Protein AF-A0A2M7Z824-F1 (afdb_monomer_lite)

Organism: NCBI:txid1974616

pLDDT: mean 80.12, std 16.14, range [33.12, 92.75]

Structure (mmCIF, N/CA/C/O backbone):
data_AF-A0A2M7Z824-F1
#
_entry.id   AF-A0A2M7Z824-F1
#
loop_
_atom_site.group_PDB
_atom_site.id
_atom_site.type_symbol
_atom_site.label_atom_id
_atom_site.label_alt_id
_atom_site.label_comp_id
_atom_site.label_asym_id
_atom_site.label_entity_id
_atom_site.label_seq_id
_atom_site.pdbx_PDB_ins_code
_atom_site.Cartn_x
_atom_site.Cartn_y
_atom_site.Cartn_z
_atom_site.occupancy
_atom_site.B_iso_or_equiv
_atom_site.auth_seq_id
_atom_site.auth_comp_id
_atom_site.auth_asym_id
_atom_site.auth_atom_id
_atom_site.pdbx_PDB_model_num
ATOM 1 N N . MET A 1 1 ? -21.376 26.208 26.428 1.00 33.12 1 MET A N 1
ATOM 2 C CA . MET A 1 1 ? -21.887 24.832 26.225 1.00 33.12 1 MET A CA 1
ATOM 3 C C . MET A 1 1 ? -21.675 24.450 24.765 1.00 33.12 1 MET A C 1
ATOM 5 O O . MET A 1 1 ? -22.282 25.065 23.899 1.00 33.12 1 MET A O 1
ATOM 9 N N . ALA A 1 2 ? -20.751 23.533 24.467 1.00 35.81 2 ALA A N 1
ATOM 10 C CA . ALA A 1 2 ? -20.457 23.130 23.089 1.00 35.81 2 ALA A CA 1
ATOM 11 C C . ALA A 1 2 ? -21.534 22.152 22.586 1.00 35.81 2 ALA A C 1
ATOM 13 O O . ALA A 1 2 ? -21.805 21.147 23.241 1.00 35.81 2 ALA A O 1
ATOM 14 N N . ARG A 1 3 ? -22.168 22.468 21.448 1.00 39.59 3 ARG A N 1
ATOM 15 C CA . ARG A 1 3 ? -23.176 21.619 20.786 1.00 39.59 3 ARG A CA 1
ATOM 16 C C . ARG A 1 3 ? -22.620 20.202 20.557 1.00 39.59 3 ARG A C 1
ATOM 18 O O . ARG A 1 3 ? -21.439 20.083 20.219 1.00 39.59 3 ARG A O 1
ATOM 25 N N . PRO A 1 4 ? -23.430 19.133 20.672 1.00 44.41 4 PRO A N 1
ATOM 26 C CA . PRO A 1 4 ? -22.963 17.797 20.337 1.00 44.41 4 PRO A CA 1
ATOM 27 C C . PRO A 1 4 ? -22.645 17.752 18.838 1.00 44.41 4 PRO A C 1
ATOM 29 O O . PRO A 1 4 ? -23.535 17.884 18.000 1.00 44.41 4 PRO A O 1
ATOM 32 N N . ARG A 1 5 ? -21.359 17.593 18.497 1.00 56.12 5 ARG A N 1
ATOM 33 C CA . ARG A 1 5 ? -20.938 17.215 17.143 1.00 56.12 5 ARG A CA 1
ATOM 34 C C . ARG A 1 5 ? -21.618 15.883 16.849 1.00 56.12 5 ARG A C 1
ATOM 36 O O . ARG A 1 5 ? -21.380 14.914 17.569 1.00 56.12 5 ARG A O 1
ATOM 43 N N . ILE A 1 6 ? -22.520 15.857 15.870 1.00 65.44 6 ILE A N 1
ATOM 44 C CA . ILE A 1 6 ? -23.287 14.655 15.536 1.00 65.44 6 ILE A CA 1
ATOM 45 C C . ILE A 1 6 ? -22.328 13.690 14.842 1.00 65.44 6 ILE A C 1
ATOM 47 O O . ILE A 1 6 ? -22.185 13.676 13.625 1.00 65.44 6 ILE A O 1
ATOM 51 N N . LEU A 1 7 ? -21.620 12.913 15.655 1.00 74.38 7 LEU A N 1
ATOM 52 C CA . LEU A 1 7 ? -20.900 11.735 15.212 1.00 74.38 7 LEU A CA 1
ATOM 53 C C . LEU A 1 7 ? -21.909 10.749 14.615 1.00 74.38 7 LEU A C 1
ATOM 55 O O . LEU A 1 7 ? -23.047 10.645 15.084 1.00 74.38 7 LEU A O 1
ATOM 59 N N . ASP A 1 8 ? -21.499 10.020 13.580 1.00 82.50 8 ASP A N 1
ATOM 60 C CA . ASP A 1 8 ? -22.386 9.080 12.900 1.00 82.50 8 ASP A CA 1
ATOM 61 C C . ASP A 1 8 ? -22.845 7.974 13.866 1.00 82.50 8 ASP A C 1
ATOM 63 O O . ASP A 1 8 ? -22.066 7.120 14.309 1.00 82.50 8 ASP A O 1
ATOM 67 N N . GLN A 1 9 ? -24.140 7.985 14.193 1.00 86.25 9 GLN A N 1
ATOM 68 C CA . GLN A 1 9 ? -24.730 7.060 15.159 1.00 86.25 9 GLN A CA 1
ATOM 69 C C . GLN A 1 9 ? -24.624 5.599 14.710 1.00 86.25 9 GLN A C 1
ATOM 71 O O . GLN A 1 9 ? -24.456 4.715 15.551 1.00 86.25 9 GLN A O 1
ATOM 76 N N . LYS A 1 10 ? -24.665 5.319 13.399 1.00 87.88 10 LYS A N 1
ATOM 77 C CA . LYS A 1 10 ? -24.580 3.949 12.875 1.00 87.88 10 LYS A CA 1
ATOM 78 C C . LYS A 1 10 ? -23.185 3.370 13.098 1.00 87.88 10 LYS A C 1
ATOM 80 O O . LYS A 1 10 ? -23.075 2.209 13.498 1.00 87.88 10 LYS A O 1
ATOM 85 N N . ILE A 1 11 ? -22.123 4.151 12.873 1.00 88.88 11 ILE A N 1
ATOM 86 C CA . ILE A 1 11 ? -20.760 3.712 13.212 1.00 88.88 11 ILE A CA 1
ATOM 87 C C . ILE A 1 11 ? -20.610 3.540 14.722 1.00 88.88 11 ILE A C 1
ATOM 89 O O . ILE A 1 11 ? -20.088 2.515 15.163 1.00 88.88 11 ILE A O 1
ATOM 93 N N . MET A 1 12 ? -21.085 4.498 15.520 1.00 88.75 12 MET A N 1
ATOM 94 C CA . MET A 1 12 ? -20.926 4.422 16.972 1.00 88.75 12 MET A CA 1
ATOM 95 C C . MET A 1 12 ? -21.623 3.200 17.572 1.00 88.75 12 MET A C 1
ATOM 97 O O . MET A 1 12 ? -21.052 2.547 18.441 1.00 88.75 12 MET A O 1
ATOM 101 N N . LEU A 1 13 ? -22.803 2.831 17.066 1.00 89.38 13 LEU A N 1
ATOM 102 C CA . LEU A 1 13 ? -23.503 1.603 17.455 1.00 89.38 13 LEU A CA 1
ATOM 103 C C . LEU A 1 13 ? -22.694 0.342 17.120 1.00 89.38 13 LEU A C 1
ATOM 105 O O . LEU A 1 13 ? -22.604 -0.572 17.942 1.00 89.38 13 LEU A O 1
ATOM 109 N N . LYS A 1 14 ? -22.065 0.289 15.938 1.00 89.00 14 LYS A N 1
ATOM 110 C CA . LYS A 1 14 ? -21.199 -0.838 15.546 1.00 89.00 14 LYS A CA 1
ATOM 111 C C . LYS A 1 14 ? -19.976 -0.952 16.457 1.00 89.00 14 LYS A C 1
ATOM 113 O O . LYS A 1 14 ? -19.635 -2.061 16.871 1.00 89.00 14 LYS A O 1
ATOM 118 N N . ILE A 1 15 ? -19.347 0.175 16.800 1.00 88.25 15 ILE A N 1
ATOM 119 C CA . ILE A 1 15 ? -18.218 0.220 17.741 1.00 88.25 15 ILE A CA 1
ATOM 120 C C . ILE A 1 15 ? -18.675 -0.224 19.136 1.00 88.25 15 ILE A C 1
ATOM 122 O O . ILE A 1 15 ? -18.041 -1.089 19.735 1.00 88.25 15 ILE A O 1
ATOM 126 N N . ALA A 1 16 ? -19.797 0.307 19.632 1.00 89.44 16 ALA A N 1
ATOM 127 C CA . ALA A 1 16 ? -20.353 -0.037 20.939 1.00 89.44 16 ALA A CA 1
ATOM 128 C C . ALA A 1 16 ? -20.629 -1.539 21.062 1.00 89.44 16 ALA A C 1
ATOM 130 O O . ALA A 1 16 ? -20.180 -2.165 22.023 1.00 89.44 16 ALA A O 1
ATOM 131 N N . LYS A 1 17 ? -21.260 -2.139 20.043 1.00 89.06 17 LYS A N 1
ATOM 132 C CA . LYS A 1 17 ? -21.494 -3.588 19.973 1.00 89.06 17 LYS A CA 1
ATOM 133 C C . LYS A 1 17 ? -20.186 -4.380 20.023 1.00 89.06 17 LYS A C 1
ATOM 135 O O . LYS A 1 17 ? -20.104 -5.369 20.743 1.00 89.06 17 LYS A O 1
ATOM 140 N N . LYS A 1 18 ? -19.155 -3.941 19.294 1.00 86.44 18 LYS A N 1
ATOM 141 C CA . LYS A 1 18 ? -17.856 -4.630 19.234 1.00 86.44 18 LYS A CA 1
ATOM 142 C C . LYS A 1 18 ? -17.031 -4.493 20.519 1.00 86.44 18 LYS A C 1
ATOM 144 O O . LYS A 1 18 ? -16.272 -5.396 20.846 1.00 86.44 18 LYS A O 1
ATOM 149 N N . LEU A 1 19 ? -17.209 -3.396 21.253 1.00 84.19 19 LEU A N 1
ATOM 150 C CA . LEU A 1 19 ? -16.580 -3.136 22.553 1.00 84.19 19 LEU A CA 1
ATOM 151 C C . LEU A 1 19 ? -17.400 -3.642 23.754 1.00 84.19 19 LEU A C 1
ATOM 153 O O . LEU A 1 19 ? -16.998 -3.423 24.897 1.00 84.19 19 LEU A O 1
ATOM 157 N N . GLY A 1 20 ? -18.566 -4.258 23.528 1.00 83.38 20 GLY A N 1
ATOM 158 C CA . GLY A 1 20 ? -19.461 -4.705 24.601 1.00 83.38 20 GLY A CA 1
ATOM 159 C C . GLY A 1 20 ? -20.046 -3.562 25.442 1.00 83.38 20 GLY A C 1
ATOM 160 O O . GLY A 1 20 ? -20.394 -3.757 26.606 1.00 83.38 20 GLY A O 1
ATOM 161 N N . LYS A 1 21 ? -20.135 -2.344 24.893 1.00 83.88 21 LYS A N 1
ATOM 162 C CA . LYS A 1 21 ? -20.690 -1.170 25.582 1.00 83.88 21 LYS A CA 1
ATOM 163 C C . LYS A 1 21 ? -22.176 -1.026 25.251 1.00 83.88 21 LYS A C 1
ATOM 165 O O . LYS A 1 21 ? -22.557 -1.020 24.086 1.00 83.88 21 LYS A O 1
ATOM 170 N N . LYS A 1 22 ? -23.013 -0.858 26.282 1.00 75.94 22 LYS A N 1
ATOM 171 C CA . LYS A 1 22 ? -24.473 -0.690 26.134 1.00 75.94 22 LYS A CA 1
ATOM 172 C C . LYS A 1 22 ? -24.889 0.707 25.655 1.00 75.94 22 LYS A C 1
ATOM 174 O O . LYS A 1 22 ? -26.004 0.867 25.179 1.00 75.94 22 LYS A O 1
ATOM 179 N N . ASN A 1 23 ? -24.020 1.713 25.793 1.00 80.19 23 ASN A N 1
ATOM 180 C CA . ASN A 1 23 ? -24.366 3.110 25.535 1.00 80.19 23 ASN A CA 1
ATOM 181 C C . ASN A 1 23 ? -23.379 3.785 24.564 1.00 80.19 23 ASN A C 1
ATOM 183 O O . ASN A 1 23 ? -22.162 3.699 24.741 1.00 80.19 23 ASN A O 1
ATOM 187 N N . ILE A 1 24 ? -23.924 4.505 23.580 1.00 83.94 24 ILE A N 1
ATOM 188 C CA . ILE A 1 24 ? -23.210 5.339 22.601 1.00 83.94 24 ILE A CA 1
ATOM 189 C C . ILE A 1 24 ? -22.427 6.466 23.289 1.00 83.94 24 ILE A C 1
ATOM 191 O O . ILE A 1 24 ? -21.343 6.828 22.840 1.00 83.94 24 ILE A O 1
ATOM 195 N N . VAL A 1 25 ? -22.918 6.983 24.420 1.00 84.56 25 VAL A N 1
ATOM 196 C CA . VAL A 1 25 ? -22.254 8.057 25.181 1.00 84.56 25 VAL A CA 1
ATOM 197 C C . VAL A 1 25 ? -20.842 7.652 25.618 1.00 84.56 25 VAL A C 1
ATOM 199 O O . VAL A 1 25 ? -19.925 8.472 25.595 1.00 84.56 25 VAL A O 1
ATOM 202 N N . ALA A 1 26 ? -20.628 6.371 25.937 1.00 83.81 26 ALA A N 1
ATOM 203 C CA . ALA A 1 26 ? -19.297 5.862 26.258 1.00 83.81 26 ALA A CA 1
ATOM 204 C C . ALA A 1 26 ? -18.342 5.945 25.054 1.00 83.81 26 ALA A C 1
ATOM 206 O O . ALA A 1 26 ? -17.151 6.193 25.228 1.00 83.81 26 ALA A O 1
ATOM 207 N N . ILE A 1 27 ? -18.862 5.777 23.833 1.00 87.88 27 ILE A N 1
ATOM 208 C CA . ILE A 1 27 ? -18.080 5.893 22.599 1.00 87.88 27 ILE A CA 1
ATOM 209 C C . ILE A 1 27 ? -17.688 7.347 22.341 1.00 87.88 27 ILE A C 1
ATOM 211 O O . ILE A 1 27 ? -16.535 7.584 21.998 1.00 87.88 27 ILE A O 1
ATOM 215 N N . ASN A 1 28 ? -18.569 8.319 22.605 1.00 87.00 28 ASN A N 1
ATOM 216 C CA . ASN A 1 28 ? -18.229 9.745 22.491 1.00 87.00 28 ASN A CA 1
ATOM 217 C C . ASN A 1 28 ? -17.001 10.106 23.333 1.00 87.00 28 ASN A C 1
ATOM 219 O O . ASN A 1 28 ? -16.075 10.725 22.823 1.00 87.00 28 ASN A O 1
ATOM 223 N N . GLY A 1 29 ? -16.956 9.666 24.595 1.00 86.81 29 GLY A N 1
ATOM 224 C CA . GLY A 1 29 ? -15.806 9.919 25.467 1.00 86.81 29 GLY A CA 1
ATOM 225 C C . GLY A 1 29 ? -14.506 9.306 24.934 1.00 86.81 29 GLY A C 1
ATOM 226 O O . GLY A 1 29 ? -13.458 9.949 24.966 1.00 86.81 29 GLY A O 1
ATOM 227 N N . ILE A 1 30 ? -14.568 8.086 24.386 1.00 88.56 30 ILE A N 1
ATOM 228 C CA . ILE A 1 30 ? -13.403 7.426 23.771 1.00 88.56 30 ILE A CA 1
ATOM 229 C C . ILE A 1 30 ? -12.943 8.199 22.528 1.00 88.56 30 ILE A C 1
ATOM 231 O O . ILE A 1 30 ? -11.749 8.454 22.373 1.00 88.56 30 ILE A O 1
ATOM 235 N N . VAL A 1 31 ? -13.879 8.597 21.665 1.00 90.31 31 VAL A N 1
ATOM 236 C CA . VAL A 1 31 ? -13.600 9.347 20.435 1.00 90.31 31 VAL A CA 1
ATOM 237 C C . VAL A 1 31 ? -13.004 10.714 20.750 1.00 90.31 31 VAL A C 1
ATOM 239 O O . VAL A 1 31 ? -11.987 11.065 20.163 1.00 90.31 31 VAL A O 1
ATOM 242 N N . SER A 1 32 ? -13.571 11.458 21.701 1.00 88.94 32 SER A N 1
ATOM 243 C CA . SER A 1 32 ? -13.043 12.757 22.129 1.00 88.94 32 SER A CA 1
ATOM 244 C C . SER A 1 32 ? -11.626 12.638 22.680 1.00 88.94 32 SER A C 1
ATOM 246 O O . SER A 1 32 ? -10.746 13.374 22.247 1.00 88.94 32 SER A O 1
ATOM 248 N N . ASN A 1 33 ? -11.371 11.667 23.561 1.00 88.62 33 ASN A N 1
ATOM 249 C CA . ASN A 1 33 ? -10.024 11.438 24.087 1.00 88.62 33 ASN A CA 1
ATOM 250 C C . ASN A 1 33 ? -9.032 11.089 22.972 1.00 88.62 33 ASN A C 1
ATOM 252 O O . ASN A 1 33 ? -7.893 11.548 22.990 1.00 88.62 33 ASN A O 1
ATOM 256 N N . LYS A 1 34 ? -9.455 10.281 21.995 1.00 88.19 34 LYS A N 1
ATOM 257 C CA . LYS A 1 34 ? -8.621 9.907 20.852 1.00 88.19 34 LYS A CA 1
ATOM 258 C C . LYS A 1 34 ? -8.338 11.093 19.929 1.00 88.19 34 LYS A C 1
ATOM 260 O O . LYS A 1 34 ? -7.193 11.276 19.531 1.00 88.19 34 LYS A O 1
ATOM 265 N N . ALA A 1 35 ? -9.349 11.910 19.645 1.00 89.50 35 ALA A N 1
ATOM 266 C CA . ALA A 1 35 ? -9.224 13.141 18.874 1.00 89.50 35 ALA A CA 1
ATOM 267 C C . ALA A 1 35 ? -8.208 14.095 19.516 1.00 89.50 35 ALA A C 1
ATOM 269 O O . ALA A 1 35 ? -7.296 14.560 18.841 1.00 89.50 35 ALA A O 1
ATOM 270 N N . SER A 1 36 ? -8.290 14.293 20.837 1.00 88.69 36 SER A N 1
ATOM 271 C CA . SER A 1 36 ? -7.332 15.114 21.584 1.00 88.69 36 SER A CA 1
ATOM 272 C C . SER A 1 36 ? -5.915 14.540 21.576 1.00 88.69 36 SER A C 1
ATOM 274 O O . SER A 1 36 ? -4.968 15.294 21.394 1.00 88.69 36 SER A O 1
ATOM 276 N N . LYS A 1 37 ? -5.753 13.218 21.741 1.00 88.12 37 LYS A N 1
ATOM 277 C CA . LYS A 1 37 ? -4.432 12.561 21.706 1.00 88.12 37 LYS A CA 1
ATOM 278 C C . LYS A 1 37 ? -3.749 12.682 20.339 1.00 88.12 37 LYS A C 1
ATOM 280 O O . LYS A 1 37 ? -2.529 12.757 20.291 1.00 88.12 37 LYS A O 1
ATOM 285 N N . LEU A 1 38 ? -4.524 12.660 19.255 1.00 85.50 38 LEU A N 1
ATOM 286 C CA . LEU A 1 38 ? -4.014 12.699 17.882 1.00 85.50 38 LEU A CA 1
ATOM 287 C C . LEU A 1 38 ? -4.027 14.105 17.262 1.00 85.50 38 LEU A C 1
ATOM 289 O O . LEU A 1 38 ? -3.504 14.274 16.169 1.00 85.50 38 LEU A O 1
ATOM 293 N N . GLY A 1 39 ? -4.615 15.101 17.932 1.00 88.69 39 GLY A N 1
ATOM 294 C CA . GLY A 1 39 ? -4.725 16.464 17.406 1.00 88.69 39 GLY A CA 1
ATOM 295 C C . GLY A 1 39 ? -5.639 16.593 16.181 1.00 88.69 39 GLY A C 1
ATOM 296 O O . GLY A 1 39 ? -5.407 17.461 15.350 1.00 88.69 39 GLY A O 1
ATOM 297 N N . ILE A 1 40 ? -6.662 15.740 16.059 1.00 91.25 40 ILE A N 1
ATOM 298 C CA . ILE A 1 40 ? -7.565 15.665 14.891 1.00 91.25 40 ILE A CA 1
ATOM 299 C C . ILE A 1 40 ? -9.028 15.930 15.273 1.00 91.25 40 ILE A C 1
ATOM 301 O O . ILE A 1 40 ? -9.385 15.994 16.453 1.00 91.25 40 ILE A O 1
ATOM 305 N N . SER A 1 41 ? -9.912 16.033 14.279 1.00 92.50 41 SER A N 1
ATOM 306 C CA . SER A 1 41 ? -11.357 16.121 14.492 1.00 92.50 41 SER A CA 1
ATOM 307 C C . SER A 1 41 ? -11.948 14.854 15.129 1.00 92.50 41 SER A C 1
ATOM 309 O O . SER A 1 41 ? -11.423 13.741 15.028 1.00 92.50 41 SER A O 1
ATOM 311 N N . ALA A 1 42 ? -13.098 15.014 15.791 1.00 90.69 42 ALA A N 1
ATOM 312 C CA . ALA A 1 42 ? -13.794 13.901 16.437 1.00 90.69 42 ALA A CA 1
ATOM 313 C C . ALA A 1 42 ? -14.330 12.898 15.402 1.00 90.69 42 ALA A C 1
ATOM 315 O O . ALA A 1 42 ? -14.345 11.694 15.640 1.00 90.69 42 ALA A O 1
ATOM 316 N N . GLU A 1 43 ? -14.738 13.384 14.234 1.00 90.75 43 GLU A N 1
ATOM 317 C CA . GLU A 1 43 ? -15.205 12.569 13.123 1.00 90.75 43 GLU A CA 1
ATOM 318 C C . GLU A 1 43 ? -14.065 11.738 12.520 1.00 90.75 43 GLU A C 1
ATOM 320 O O . GLU A 1 43 ? -14.243 10.539 12.300 1.00 90.75 43 GLU A O 1
ATOM 325 N N . ALA A 1 44 ? -12.874 12.322 12.334 1.00 90.50 44 ALA A N 1
ATOM 326 C CA . ALA A 1 44 ? -11.693 11.575 11.910 1.00 90.50 44 ALA A CA 1
ATOM 327 C C . ALA A 1 44 ? -11.302 10.514 12.954 1.00 90.50 44 ALA A C 1
ATOM 329 O O . ALA A 1 44 ? -11.126 9.337 12.625 1.00 90.50 44 ALA A O 1
ATOM 330 N N . ALA A 1 45 ? -11.272 10.889 14.237 1.00 91.38 45 ALA A N 1
ATOM 331 C CA . ALA A 1 45 ? -10.990 9.964 15.333 1.00 91.38 45 ALA A CA 1
ATOM 332 C C . ALA A 1 45 ? -11.996 8.803 15.413 1.00 91.38 45 ALA A C 1
ATOM 334 O O . ALA A 1 45 ? -11.607 7.670 15.715 1.00 91.38 45 ALA A O 1
ATOM 335 N N . LEU A 1 46 ? -13.272 9.052 15.100 1.00 92.06 46 LEU A N 1
ATOM 336 C CA . LEU A 1 46 ? -14.308 8.023 15.025 1.00 92.06 46 LEU A CA 1
ATOM 337 C C . LEU A 1 46 ? -14.013 7.001 13.918 1.00 92.06 46 LEU A C 1
ATOM 339 O O . LEU A 1 46 ? -14.128 5.796 14.155 1.00 92.06 46 LEU A O 1
ATOM 343 N N . ILE A 1 47 ? -13.603 7.458 12.730 1.00 91.88 47 ILE A N 1
ATOM 344 C CA . ILE A 1 47 ? -13.215 6.573 11.622 1.00 91.88 47 ILE A CA 1
ATOM 345 C C . ILE A 1 47 ? -12.003 5.722 12.006 1.00 91.88 47 ILE A C 1
ATOM 347 O O . ILE A 1 47 ? -12.012 4.510 11.784 1.00 91.88 47 ILE A O 1
ATOM 351 N N . LEU A 1 48 ? -10.986 6.324 12.623 1.00 89.88 48 LEU A N 1
ATOM 352 C CA . LEU A 1 48 ? -9.797 5.605 13.085 1.00 89.88 48 LEU A CA 1
ATOM 353 C C . LEU A 1 48 ? -10.150 4.548 14.135 1.00 89.88 48 LEU A C 1
ATOM 355 O O . LEU A 1 48 ? -9.676 3.419 14.062 1.00 89.88 48 LEU A O 1
ATOM 359 N N . LEU A 1 49 ? -11.010 4.886 15.099 1.00 89.06 49 LEU A N 1
ATOM 360 C CA . LEU A 1 49 ? -11.497 3.942 16.108 1.00 89.06 49 LEU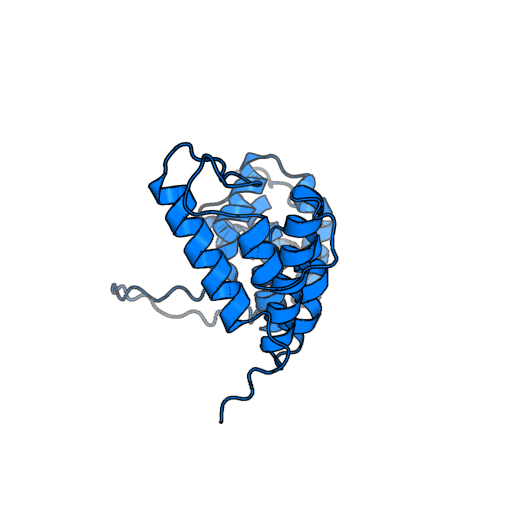 A CA 1
ATOM 361 C C . LEU A 1 49 ? -12.294 2.786 15.479 1.00 89.06 49 LEU A C 1
ATOM 363 O O . LEU A 1 49 ? -12.112 1.628 15.843 1.00 89.06 49 LEU A O 1
ATOM 367 N N . ALA A 1 50 ? -13.150 3.067 14.494 1.00 89.38 50 ALA A N 1
ATOM 368 C CA . ALA A 1 50 ? -13.857 2.022 13.757 1.00 89.38 50 ALA A CA 1
ATOM 369 C C . ALA A 1 50 ? -12.888 1.094 12.997 1.00 89.38 50 ALA A C 1
ATOM 371 O O . ALA A 1 50 ? -13.044 -0.130 13.052 1.00 89.38 50 ALA A O 1
ATOM 372 N N . LYS A 1 51 ? -11.867 1.657 12.33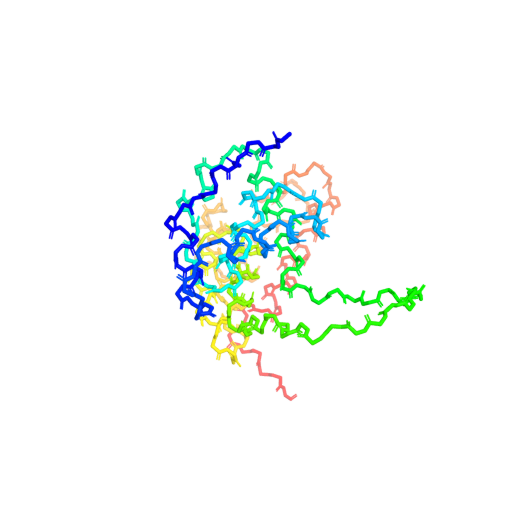7 1.00 88.00 51 LYS A N 1
ATOM 373 C CA . LYS A 1 51 ? -10.830 0.902 11.614 1.00 88.00 51 LYS A CA 1
ATOM 374 C C . LYS A 1 51 ? -10.022 -0.012 12.542 1.00 88.00 51 LYS A C 1
ATOM 376 O O . LYS A 1 51 ? -9.829 -1.176 12.203 1.00 88.00 51 LYS A O 1
ATOM 381 N N . GLU A 1 52 ? -9.637 0.454 13.730 1.00 84.88 52 GLU A N 1
ATOM 382 C CA . GLU A 1 52 ? -8.956 -0.360 14.760 1.00 84.88 52 GLU A CA 1
ATOM 383 C C . GLU A 1 52 ? -9.736 -1.611 15.145 1.00 84.88 52 GLU A C 1
ATOM 385 O O . GLU A 1 52 ? -9.181 -2.694 15.337 1.00 84.88 52 GLU A O 1
ATOM 390 N N . HIS A 1 53 ? -11.054 -1.470 15.212 1.00 84.75 53 HIS A N 1
ATOM 391 C CA . HIS A 1 53 ? -11.950 -2.575 15.479 1.00 84.75 53 HIS A CA 1
ATOM 392 C C . HIS A 1 53 ? -12.375 -3.302 14.200 1.00 84.75 53 HIS A C 1
ATOM 394 O O . HIS A 1 53 ? -13.331 -4.065 14.238 1.00 84.75 53 HIS A O 1
ATOM 400 N N . GLY A 1 54 ? -11.704 -3.121 13.061 1.00 80.50 54 GLY A N 1
ATOM 401 C CA . GLY A 1 54 ? -12.005 -3.822 11.810 1.00 80.50 54 GLY A CA 1
ATOM 402 C C . GLY A 1 54 ? -13.442 -3.616 11.319 1.00 80.50 54 GLY A C 1
ATOM 403 O O . GLY A 1 54 ? -14.038 -4.536 10.761 1.00 80.50 54 GLY A O 1
ATOM 404 N N . ILE A 1 55 ? -14.037 -2.456 11.599 1.00 86.31 55 ILE A N 1
ATOM 405 C CA . ILE A 1 55 ? -15.346 -2.057 11.080 1.00 86.31 55 ILE A CA 1
ATOM 406 C C . ILE A 1 55 ? -15.115 -1.352 9.741 1.00 86.31 55 ILE A C 1
ATOM 408 O O . ILE A 1 55 ? -14.252 -0.484 9.633 1.00 86.31 55 ILE A O 1
ATOM 412 N N . GLY A 1 56 ? -15.885 -1.719 8.714 1.00 84.25 56 GLY A N 1
ATOM 413 C CA . GLY A 1 56 ? -15.808 -1.075 7.402 1.00 84.25 56 GLY A CA 1
ATOM 414 C C . GLY A 1 56 ? -16.230 0.394 7.470 1.00 84.25 56 GLY A C 1
ATOM 415 O O . GLY A 1 56 ? -17.360 0.696 7.858 1.00 84.25 56 GLY A O 1
ATOM 416 N N . THR A 1 57 ? -15.326 1.294 7.083 1.00 88.50 57 THR A N 1
ATOM 417 C CA . THR A 1 57 ? -15.509 2.753 7.172 1.00 88.50 57 THR A CA 1
ATOM 418 C C . THR A 1 57 ? -15.547 3.464 5.824 1.00 88.50 57 THR A C 1
ATOM 420 O O . THR A 1 57 ? -15.770 4.669 5.800 1.00 88.50 57 THR A O 1
ATOM 423 N N . SER A 1 58 ? -15.388 2.752 4.705 1.00 83.44 58 SER A N 1
ATOM 424 C CA . SER A 1 58 ? -15.195 3.347 3.373 1.00 83.44 58 SER A CA 1
ATOM 425 C C . SER A 1 58 ? -16.285 4.350 2.984 1.00 83.44 58 SER A C 1
ATOM 427 O O . SER A 1 58 ? -15.971 5.450 2.541 1.00 83.44 58 SER A O 1
ATOM 429 N N . THR A 1 59 ? -17.560 4.012 3.198 1.00 84.62 59 THR A N 1
ATOM 430 C CA . THR A 1 59 ? -18.691 4.914 2.910 1.00 84.62 59 THR A CA 1
ATOM 431 C C . THR A 1 59 ? -18.681 6.147 3.810 1.00 84.62 59 THR A C 1
ATOM 433 O O . THR A 1 59 ? -18.911 7.255 3.348 1.00 84.62 59 THR A O 1
ATOM 436 N N . TYR A 1 60 ? -18.375 5.967 5.093 1.00 85.50 60 TYR A N 1
ATOM 437 C CA . TYR A 1 60 ? -18.391 7.049 6.073 1.00 85.50 60 TYR A CA 1
ATOM 438 C C . TYR A 1 60 ? -17.226 8.015 5.872 1.00 85.50 60 TYR A C 1
ATOM 440 O O . TYR A 1 60 ? -17.420 9.220 5.949 1.00 85.50 60 TYR A O 1
ATOM 448 N N . GLN A 1 61 ? -16.038 7.495 5.556 1.00 86.69 61 GLN A N 1
ATOM 449 C CA . GLN A 1 61 ? -14.862 8.305 5.256 1.00 86.69 61 GLN A CA 1
ATOM 450 C C . GLN A 1 61 ? -15.071 9.146 3.989 1.00 86.69 61 GLN A C 1
ATOM 452 O O . GLN A 1 61 ? -14.706 10.313 3.988 1.00 86.69 61 GLN A O 1
ATOM 457 N N . ARG A 1 62 ? -15.709 8.598 2.942 1.00 86.50 62 ARG A N 1
ATOM 458 C CA . ARG A 1 62 ? -16.032 9.344 1.708 1.00 86.50 62 ARG A CA 1
ATOM 459 C C . ARG A 1 62 ? -17.033 10.482 1.924 1.00 86.50 62 ARG A C 1
ATOM 461 O O . ARG A 1 62 ? -17.009 11.444 1.169 1.00 86.50 62 ARG A O 1
ATOM 468 N N . ASN A 1 63 ? -17.889 10.366 2.937 1.00 86.50 63 ASN A N 1
ATOM 469 C CA . ASN A 1 63 ? -18.876 11.389 3.281 1.00 86.50 63 ASN A CA 1
ATOM 470 C C . ASN A 1 63 ? -18.302 12.506 4.173 1.00 86.50 63 ASN A C 1
ATOM 472 O O . ASN A 1 63 ? -19.009 13.473 4.451 1.00 86.50 63 ASN A O 1
ATOM 476 N N . LEU A 1 64 ? -17.058 12.377 4.655 1.00 87.25 64 LEU A N 1
ATOM 477 C CA . LEU A 1 64 ? -16.369 13.452 5.370 1.00 87.25 64 LEU A CA 1
ATOM 478 C C . LEU A 1 64 ? -15.871 14.520 4.394 1.00 87.25 64 LEU A C 1
ATOM 480 O O . LEU A 1 64 ? -15.603 14.225 3.231 1.00 87.25 64 LEU A O 1
ATOM 484 N N . ASP A 1 65 ? -15.692 15.744 4.885 1.00 89.56 65 ASP A N 1
ATOM 485 C CA . ASP A 1 65 ? -14.999 16.785 4.131 1.00 89.56 65 ASP A CA 1
ATOM 486 C C . ASP A 1 65 ? -13.523 16.426 3.889 1.00 89.56 65 ASP A C 1
ATOM 488 O O . ASP A 1 65 ? -12.933 15.602 4.593 1.00 89.56 65 ASP A O 1
ATOM 492 N N . VAL A 1 66 ? -12.929 17.057 2.875 1.00 89.19 66 VAL A N 1
ATOM 493 C CA . VAL A 1 66 ? -11.566 16.762 2.406 1.00 89.19 66 VAL A CA 1
ATOM 494 C C . VAL A 1 66 ? -10.529 16.932 3.522 1.00 89.19 66 VAL A C 1
ATOM 496 O O . VAL A 1 66 ? -9.618 16.112 3.633 1.00 89.19 66 VAL A O 1
ATOM 499 N N . THR A 1 67 ? -10.695 17.928 4.396 1.00 90.88 67 THR A N 1
ATOM 500 C CA . THR A 1 67 ? -9.789 18.170 5.527 1.00 90.88 67 THR A CA 1
ATOM 501 C C . THR A 1 67 ? -9.831 17.012 6.518 1.00 90.88 67 THR A C 1
ATOM 503 O O . THR A 1 67 ? -8.793 16.462 6.876 1.00 90.88 67 THR A O 1
ATOM 506 N N . LYS A 1 68 ? -11.025 16.552 6.903 1.00 90.12 68 LYS A N 1
ATOM 507 C CA . LYS A 1 68 ? -11.169 15.396 7.803 1.00 90.12 68 LYS A CA 1
ATOM 508 C C . LYS A 1 68 ? -10.730 14.085 7.151 1.00 90.12 68 LYS A C 1
ATOM 510 O O . LYS A 1 68 ? -10.241 13.192 7.841 1.00 90.12 68 LYS A O 1
ATOM 515 N N . GLN A 1 69 ? -10.873 13.943 5.832 1.00 88.25 69 GLN A N 1
ATOM 516 C CA . GLN A 1 69 ? -10.310 12.800 5.106 1.00 88.25 69 GLN A CA 1
ATOM 517 C C . GLN A 1 69 ? -8.777 12.787 5.169 1.00 88.25 69 GLN A C 1
ATOM 519 O O . GLN A 1 69 ? -8.199 11.714 5.367 1.00 88.25 69 GLN A O 1
ATOM 524 N N . ALA A 1 70 ? -8.137 13.954 5.044 1.00 87.44 70 ALA A N 1
ATOM 525 C CA . ALA A 1 70 ? -6.694 14.107 5.202 1.00 87.44 70 ALA A CA 1
ATOM 526 C C . ALA A 1 70 ? -6.251 13.772 6.635 1.00 87.44 70 ALA A C 1
ATOM 528 O O . ALA A 1 70 ? -5.375 12.932 6.808 1.00 87.44 70 ALA A O 1
ATOM 529 N N . GLU A 1 71 ? -6.947 14.278 7.659 1.00 90.19 71 GLU A N 1
ATOM 530 C CA . GLU A 1 71 ? -6.670 13.926 9.062 1.00 90.19 71 GLU A CA 1
ATOM 531 C C . GLU A 1 71 ? -6.704 12.407 9.308 1.00 90.19 71 GLU A C 1
ATOM 533 O O . GLU A 1 71 ? -5.846 11.862 10.002 1.00 90.19 71 GLU A O 1
ATOM 538 N N . VAL A 1 72 ? -7.682 11.693 8.728 1.00 88.88 72 VAL A N 1
ATOM 539 C CA . VAL A 1 72 ? -7.748 10.224 8.816 1.00 88.88 72 VAL A CA 1
ATOM 540 C C . VAL A 1 72 ? -6.538 9.577 8.145 1.00 88.88 72 VAL A C 1
ATOM 542 O O . VAL A 1 72 ? -6.020 8.597 8.676 1.00 88.88 72 VAL A O 1
ATOM 545 N N . ARG A 1 73 ? -6.106 10.079 6.983 1.00 86.62 73 ARG A N 1
ATOM 546 C CA . ARG A 1 73 ? -4.948 9.550 6.247 1.00 86.62 73 ARG A CA 1
ATOM 547 C C . ARG A 1 73 ? -3.656 9.757 7.035 1.00 86.62 73 ARG A C 1
ATOM 549 O O . ARG A 1 73 ? -2.918 8.793 7.215 1.00 86.62 73 ARG A O 1
ATOM 556 N N . ASP A 1 74 ? -3.433 10.962 7.544 1.00 87.44 74 ASP A N 1
ATOM 557 C CA . ASP A 1 74 ? -2.187 11.357 8.206 1.00 87.44 74 ASP A CA 1
ATOM 558 C C . ASP A 1 74 ? -2.031 10.701 9.581 1.00 87.44 74 ASP A C 1
ATOM 560 O O . ASP A 1 74 ? -0.928 10.347 9.995 1.00 87.44 74 ASP A O 1
ATOM 564 N N . ALA A 1 75 ? -3.144 10.466 10.281 1.00 86.56 75 ALA A N 1
ATOM 565 C CA . ALA A 1 75 ? -3.141 9.788 11.572 1.00 86.56 75 ALA A CA 1
ATOM 566 C C . ALA A 1 75 ? -3.172 8.252 11.462 1.00 86.56 75 ALA A C 1
ATOM 568 O O . ALA A 1 75 ? -2.895 7.570 12.452 1.00 86.56 75 ALA A O 1
ATOM 569 N N . LEU A 1 76 ? -3.484 7.675 10.294 1.00 84.69 76 LEU A N 1
ATOM 570 C CA . LEU A 1 76 ? -3.580 6.221 10.107 1.00 84.69 76 LEU A CA 1
ATOM 571 C C . LEU A 1 76 ? -2.294 5.455 10.485 1.00 84.69 76 LEU A C 1
ATOM 573 O O . LEU A 1 76 ? -2.420 4.421 11.147 1.00 84.69 76 LEU A O 1
ATOM 577 N N . PRO A 1 77 ? -1.075 5.932 10.145 1.00 84.00 77 PRO A N 1
ATOM 578 C CA . PRO A 1 77 ? 0.171 5.257 10.506 1.00 84.00 77 PRO A CA 1
ATOM 579 C C . PRO A 1 77 ? 0.336 5.015 12.003 1.00 84.00 77 PRO A C 1
ATOM 581 O O . PRO A 1 77 ? 0.857 3.973 12.391 1.00 84.00 77 PRO A O 1
ATOM 584 N N . SER A 1 78 ? -0.177 5.909 12.855 1.00 81.00 78 SER A N 1
ATOM 585 C CA . SER A 1 78 ? -0.101 5.763 14.317 1.00 81.00 78 SER A CA 1
ATOM 586 C C . SER A 1 78 ? -0.828 4.521 14.860 1.00 81.00 78 SER A C 1
ATOM 588 O O . SER A 1 78 ? -0.577 4.102 15.988 1.00 81.00 78 SER A O 1
ATOM 590 N N . ILE A 1 79 ? -1.714 3.913 14.059 1.00 77.31 79 ILE A N 1
ATOM 591 C CA . ILE A 1 79 ? -2.489 2.720 14.425 1.00 77.31 79 ILE A CA 1
ATOM 592 C C . ILE A 1 79 ? -1.674 1.433 14.253 1.00 77.31 79 ILE A C 1
ATOM 594 O O . ILE A 1 79 ? -1.835 0.490 15.032 1.00 77.31 79 ILE A O 1
ATOM 598 N N . PHE A 1 80 ? -0.838 1.362 13.214 1.00 75.50 80 PHE A N 1
ATOM 599 C CA . PHE A 1 80 ? -0.131 0.133 12.836 1.00 75.50 80 PHE A CA 1
ATOM 600 C C . PHE A 1 80 ? 1.391 0.223 12.964 1.00 75.50 80 PHE A C 1
ATOM 602 O O . PHE A 1 80 ? 2.039 -0.812 13.112 1.00 75.50 80 PHE A O 1
ATOM 609 N N . ALA A 1 81 ? 1.971 1.424 12.966 1.00 68.12 81 ALA A N 1
ATOM 610 C CA . ALA A 1 81 ? 3.367 1.617 13.319 1.00 68.12 81 ALA A CA 1
ATOM 611 C C . ALA A 1 81 ? 3.482 1.677 14.851 1.00 68.12 81 ALA A C 1
ATOM 613 O O . ALA A 1 81 ? 2.883 2.562 15.471 1.00 68.12 81 ALA A O 1
ATOM 614 N N . PRO A 1 82 ? 4.238 0.774 15.504 1.00 55.94 82 PRO A N 1
A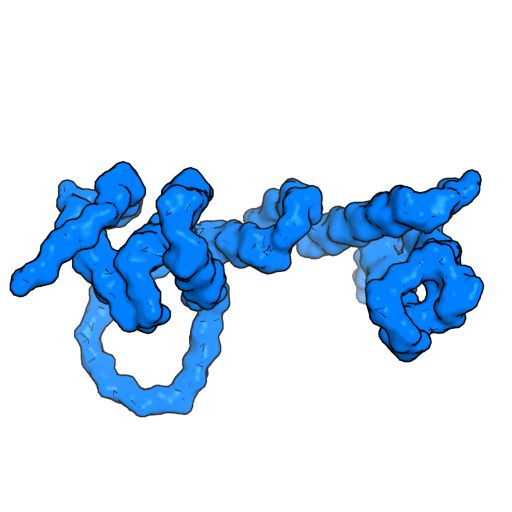TOM 615 C CA . PRO A 1 82 ? 4.585 0.994 16.894 1.00 55.94 82 PRO A CA 1
ATOM 616 C C . PRO A 1 82 ? 5.380 2.297 16.944 1.00 55.94 82 PRO A C 1
ATOM 618 O O . PRO A 1 82 ? 6.423 2.410 16.299 1.00 55.94 82 PRO A O 1
ATOM 621 N N . VAL A 1 83 ? 4.884 3.287 17.690 1.00 52.47 83 VAL A N 1
ATOM 622 C CA . VAL A 1 83 ? 5.684 4.452 18.066 1.00 52.47 83 VAL A CA 1
ATOM 623 C C . VAL A 1 83 ? 6.950 3.881 18.697 1.00 52.47 83 VAL A C 1
ATOM 625 O O . VAL A 1 83 ? 6.893 3.331 19.799 1.00 52.47 83 VAL A O 1
ATOM 628 N N . ARG A 1 84 ? 8.084 3.928 17.983 1.00 42.75 84 ARG A N 1
ATOM 629 C CA . ARG A 1 84 ? 9.389 3.768 18.622 1.00 42.75 84 ARG A CA 1
ATOM 630 C C . ARG A 1 84 ? 9.398 4.858 19.673 1.00 42.75 84 ARG A C 1
ATOM 632 O O . ARG A 1 84 ? 9.406 6.032 19.318 1.00 42.75 84 ARG A O 1
ATOM 639 N N . ALA A 1 85 ? 9.268 4.462 20.934 1.00 41.22 85 ALA A N 1
ATOM 640 C CA . ALA A 1 85 ? 9.343 5.379 22.046 1.00 41.22 85 ALA A CA 1
ATOM 641 C C . ALA A 1 85 ? 10.683 6.102 21.919 1.00 41.22 85 ALA A C 1
ATOM 643 O O . ALA A 1 85 ? 11.740 5.531 22.182 1.00 41.22 85 ALA A O 1
ATOM 644 N N . THR A 1 86 ? 10.648 7.344 21.451 1.00 37.41 86 THR A N 1
ATOM 645 C CA . THR A 1 86 ? 11.705 8.287 21.752 1.00 37.41 86 THR A CA 1
ATOM 646 C C . THR A 1 86 ? 11.658 8.422 23.264 1.00 37.41 86 THR A C 1
ATOM 648 O O . THR A 1 86 ? 10.697 8.931 23.840 1.00 37.41 86 THR A O 1
ATOM 651 N N . ASN A 1 87 ? 12.651 7.822 23.918 1.00 42.19 87 ASN A N 1
ATOM 652 C CA . ASN A 1 87 ? 12.869 7.932 25.348 1.00 42.19 87 ASN A CA 1
ATOM 653 C C . ASN A 1 87 ? 13.111 9.406 25.682 1.00 42.19 87 ASN A C 1
ATOM 655 O O . ASN A 1 87 ? 14.249 9.853 25.732 1.00 42.19 87 ASN A O 1
ATOM 659 N N . HIS A 1 88 ? 12.048 10.162 25.925 1.00 38.19 88 HIS A N 1
ATOM 660 C CA . HIS A 1 88 ? 12.127 11.367 26.725 1.00 38.19 88 HIS A CA 1
ATOM 661 C C . HIS A 1 88 ? 11.131 11.258 27.867 1.00 38.19 88 HIS A C 1
ATOM 663 O O . HIS A 1 88 ? 9.922 11.113 27.696 1.00 38.19 88 HIS A O 1
ATOM 669 N N . ALA A 1 89 ? 11.718 11.238 29.056 1.00 44.84 89 ALA A N 1
ATOM 670 C CA . ALA A 1 89 ? 11.060 11.082 30.326 1.00 44.84 89 ALA A CA 1
ATOM 671 C C . ALA A 1 89 ? 9.929 12.098 30.515 1.00 44.84 89 ALA A C 1
ATOM 673 O O . ALA A 1 89 ? 10.138 13.305 30.468 1.00 44.84 89 ALA A O 1
ATOM 674 N N . SER A 1 90 ? 8.753 11.598 30.872 1.00 39.62 90 SER A N 1
ATOM 675 C CA . SER A 1 90 ? 7.945 12.222 31.916 1.00 39.62 90 SER A CA 1
ATOM 676 C C . SER A 1 90 ? 7.052 11.165 32.560 1.00 39.62 90 SER A C 1
ATOM 678 O O . SER A 1 90 ? 6.229 10.509 31.925 1.00 39.62 90 SER A O 1
ATOM 680 N N . LYS A 1 91 ? 7.279 10.967 33.861 1.00 49.28 91 LYS A N 1
ATOM 681 C CA . LYS A 1 91 ? 6.364 10.288 34.779 1.00 49.28 91 LYS A CA 1
ATOM 682 C C . LYS A 1 91 ? 4.973 10.910 34.637 1.00 49.28 91 LYS A C 1
ATOM 684 O O . LYS A 1 91 ? 4.874 12.119 34.785 1.00 49.28 91 LYS A O 1
ATOM 689 N N . ILE A 1 92 ? 3.930 10.089 34.514 1.00 42.41 92 ILE A N 1
ATOM 690 C CA . ILE A 1 92 ? 2.683 10.216 35.286 1.00 42.41 92 ILE A CA 1
ATOM 691 C C . ILE A 1 92 ? 1.993 8.842 35.373 1.00 42.41 92 ILE A C 1
ATOM 693 O O . ILE A 1 92 ? 1.956 8.045 34.441 1.00 42.41 92 ILE A O 1
ATOM 697 N N . LYS A 1 93 ? 1.506 8.610 36.590 1.00 43.16 93 LYS A N 1
ATOM 698 C CA . LYS A 1 93 ? 0.848 7.460 37.214 1.00 43.16 93 LYS A CA 1
ATOM 699 C C . LYS A 1 93 ? -0.369 6.897 36.461 1.00 43.16 93 LYS A C 1
ATOM 701 O O . LYS A 1 93 ? -1.199 7.645 35.964 1.00 43.16 93 LYS A O 1
ATOM 706 N N . ASN A 1 94 ? -0.517 5.574 36.580 1.00 44.66 94 ASN A N 1
ATOM 707 C CA . ASN A 1 94 ? -1.753 4.786 36.682 1.00 44.66 94 ASN A CA 1
ATOM 708 C C . ASN A 1 94 ? -2.970 5.197 35.839 1.00 44.66 94 ASN A C 1
ATOM 710 O O . ASN A 1 94 ? -3.798 6.004 36.256 1.00 44.66 94 ASN A O 1
ATOM 714 N N . ARG A 1 95 ? -3.214 4.410 34.791 1.00 36.66 95 ARG A N 1
ATOM 715 C CA . ARG A 1 95 ? -4.561 3.942 34.459 1.00 36.66 95 ARG A CA 1
ATOM 716 C C . ARG A 1 95 ? -4.466 2.530 33.894 1.00 36.66 95 ARG A C 1
ATOM 718 O O . ARG A 1 95 ? -3.729 2.301 32.940 1.00 36.66 95 ARG A O 1
ATOM 725 N N . ASN A 1 96 ? -5.245 1.611 34.466 1.00 36.50 96 ASN A N 1
ATOM 726 C CA . ASN A 1 96 ? -5.636 0.345 33.843 1.00 36.50 96 ASN A CA 1
ATOM 727 C C . ASN A 1 96 ? -6.490 0.643 32.593 1.00 36.50 96 ASN A C 1
ATOM 729 O O . ASN A 1 96 ? -7.680 0.344 32.539 1.00 36.50 96 ASN A O 1
ATOM 733 N N . GLU A 1 97 ? -5.903 1.301 31.596 1.00 40.88 97 GLU A N 1
ATOM 734 C CA . GLU A 1 97 ? -6.443 1.356 30.249 1.00 40.88 97 GLU A CA 1
ATOM 735 C C . GLU A 1 97 ? -6.118 -0.000 29.632 1.00 40.88 97 GLU A C 1
ATOM 737 O O . GLU A 1 97 ? -4.972 -0.297 29.292 1.00 40.88 97 GLU A O 1
ATOM 742 N N . THR A 1 98 ? -7.137 -0.854 29.539 1.00 42.22 98 THR A N 1
ATOM 743 C CA . THR A 1 98 ? -7.155 -1.976 28.606 1.00 42.22 98 THR A CA 1
ATOM 744 C C . THR A 1 98 ? -6.822 -1.398 27.236 1.00 42.22 98 THR A C 1
ATOM 746 O O . THR A 1 98 ? -7.688 -0.845 26.559 1.00 42.22 98 THR A O 1
ATOM 749 N N . LYS A 1 99 ? -5.534 -1.434 26.864 1.00 50.31 99 LYS A N 1
ATOM 750 C CA . LYS A 1 99 ? -5.080 -1.018 25.539 1.00 50.31 99 LYS A CA 1
ATOM 751 C C . LYS A 1 99 ? -5.985 -1.740 24.544 1.00 50.31 99 LYS A C 1
ATOM 753 O O . LYS A 1 99 ? -6.095 -2.966 24.665 1.00 50.31 99 LYS A O 1
ATOM 758 N N . PRO A 1 100 ? -6.658 -1.032 23.617 1.00 50.75 100 PRO A N 1
ATOM 759 C CA . PRO A 1 100 ? -7.420 -1.696 22.578 1.00 50.75 100 PRO A CA 1
ATOM 760 C C . PRO A 1 100 ? -6.427 -2.595 21.856 1.00 50.75 100 PRO A C 1
ATOM 762 O O . PRO A 1 100 ? -5.506 -2.133 21.185 1.00 50.75 100 PRO A O 1
ATOM 765 N N . THR A 1 101 ? -6.539 -3.895 22.102 1.00 58.72 101 THR A N 1
ATOM 766 C CA . THR A 1 101 ? -5.678 -4.896 21.495 1.00 58.72 101 THR A CA 1
ATOM 767 C C . THR A 1 101 ? -6.211 -5.029 20.083 1.00 58.72 101 THR A C 1
ATOM 769 O O . THR A 1 101 ? -7.066 -5.862 19.791 1.00 58.72 101 THR A O 1
ATOM 772 N N . ILE A 1 102 ? -5.794 -4.104 19.214 1.00 66.38 102 ILE A N 1
ATOM 773 C CA . ILE A 1 102 ? -6.033 -4.208 17.782 1.00 66.38 102 ILE A CA 1
ATOM 774 C C . ILE A 1 102 ? -5.538 -5.598 17.407 1.00 66.38 102 ILE A C 1
ATOM 776 O O . ILE A 1 102 ? -4.384 -5.952 17.665 1.00 66.38 102 ILE A O 1
ATOM 780 N N . SER A 1 103 ? -6.429 -6.419 16.856 1.00 73.88 103 SER A N 1
ATOM 781 C CA . SER A 1 103 ? -6.023 -7.725 16.352 1.00 73.88 103 SER A CA 1
ATOM 782 C C . SER A 1 103 ? -4.876 -7.498 15.370 1.00 73.88 103 SER A C 1
ATOM 784 O O . SER A 1 103 ? -5.018 -6.679 14.460 1.00 73.88 103 SER A O 1
ATOM 786 N N . LYS A 1 104 ? -3.754 -8.215 15.522 1.00 75.75 104 LYS A N 1
ATOM 787 C CA . LYS A 1 104 ? -2.602 -8.117 14.602 1.00 75.75 104 LYS A CA 1
ATOM 788 C C . LYS A 1 104 ? -3.046 -8.186 13.135 1.00 75.75 104 LYS A C 1
ATOM 790 O O . LYS A 1 104 ? -2.534 -7.456 12.299 1.00 75.75 104 LYS A O 1
ATOM 795 N N . LYS A 1 105 ? -4.078 -8.990 12.857 1.00 78.88 105 LYS A N 1
ATOM 796 C CA . LYS A 1 105 ? -4.724 -9.131 11.547 1.00 78.88 105 LYS A CA 1
ATOM 797 C C . LYS A 1 105 ? -5.414 -7.847 11.061 1.00 78.88 105 LYS A C 1
ATOM 799 O O . LYS A 1 105 ? -5.318 -7.514 9.887 1.00 78.88 105 LYS A O 1
ATOM 804 N N . ALA A 1 106 ? -6.108 -7.123 11.939 1.00 78.69 106 ALA A N 1
ATOM 805 C CA . ALA A 1 106 ? -6.748 -5.850 11.597 1.00 78.69 106 ALA A CA 1
ATOM 806 C C . ALA A 1 106 ? -5.712 -4.742 11.354 1.00 78.69 106 ALA A C 1
ATOM 808 O O . ALA A 1 106 ? -5.836 -4.005 10.382 1.00 78.69 106 ALA A O 1
ATOM 809 N N . SER A 1 107 ? -4.667 -4.679 12.187 1.00 82.50 107 SER A N 1
ATOM 810 C CA . SER A 1 107 ? -3.543 -3.751 12.000 1.00 82.50 107 SER A CA 1
ATOM 811 C C . SER A 1 107 ? -2.818 -4.004 10.673 1.00 82.50 107 SER A C 1
ATOM 813 O O . SER A 1 107 ? -2.659 -3.088 9.870 1.00 82.50 107 SER A O 1
ATOM 815 N N . LEU A 1 108 ? -2.489 -5.269 10.383 1.00 84.44 108 LEU A N 1
ATOM 816 C CA . LEU A 1 108 ? -1.850 -5.667 9.128 1.00 84.44 108 LEU A CA 1
ATOM 817 C C . LEU A 1 108 ? -2.711 -5.323 7.908 1.00 84.44 108 LEU A C 1
ATOM 819 O O . LEU A 1 108 ? -2.205 -4.770 6.937 1.00 84.44 108 LEU A O 1
ATOM 823 N N . LYS A 1 109 ? -4.023 -5.579 7.970 1.00 86.31 109 LYS A N 1
ATOM 824 C CA . LYS A 1 109 ? -4.945 -5.213 6.890 1.00 86.31 109 LYS A CA 1
ATOM 825 C C . LYS A 1 109 ? -4.940 -3.706 6.615 1.00 86.31 109 LYS A C 1
ATOM 827 O O . LYS A 1 109 ? -4.890 -3.309 5.456 1.00 86.31 109 LYS A O 1
ATOM 832 N N . LEU A 1 110 ? -4.969 -2.876 7.660 1.00 84.50 110 LEU A N 1
ATOM 833 C CA . LEU A 1 110 ? -4.910 -1.419 7.507 1.00 84.50 110 LEU A CA 1
ATOM 834 C C . LEU A 1 110 ? -3.578 -0.960 6.913 1.00 84.50 110 LEU A C 1
ATOM 836 O O . LEU A 1 110 ? -3.578 -0.091 6.047 1.00 84.50 110 LEU A O 1
ATOM 840 N N . ALA A 1 111 ? -2.466 -1.563 7.340 1.00 86.31 111 ALA A N 1
ATOM 841 C CA . ALA A 1 111 ? -1.152 -1.274 6.779 1.00 86.31 111 ALA A CA 1
ATOM 842 C C . ALA A 1 111 ? -1.089 -1.621 5.283 1.00 86.31 111 ALA A C 1
ATOM 844 O O . ALA A 1 111 ? -0.608 -0.815 4.496 1.00 86.31 111 ALA A O 1
ATOM 845 N N . ILE A 1 112 ? -1.633 -2.772 4.869 1.00 87.50 112 ILE A N 1
ATOM 846 C CA . ILE A 1 112 ? -1.706 -3.168 3.452 1.00 87.50 112 ILE A CA 1
ATOM 847 C C . ILE A 1 112 ? -2.561 -2.180 2.650 1.00 87.50 112 ILE A C 1
ATOM 849 O O . ILE A 1 112 ? -2.147 -1.737 1.582 1.00 87.50 112 ILE A O 1
ATOM 853 N N . GLU A 1 113 ? -3.743 -1.815 3.158 1.00 86.31 113 GLU A N 1
ATOM 854 C CA . GLU A 1 113 ? -4.633 -0.855 2.493 1.00 86.31 113 GLU A CA 1
ATOM 855 C C . GLU A 1 113 ? -3.996 0.531 2.331 1.00 86.31 113 GLU A C 1
ATOM 857 O O . GLU A 1 113 ? -4.304 1.214 1.355 1.00 86.31 113 GLU A O 1
ATOM 862 N N . TYR A 1 114 ? -3.141 0.928 3.276 1.00 86.00 114 TYR A N 1
ATOM 863 C CA . TYR A 1 114 ? -2.456 2.218 3.287 1.00 86.00 114 TYR A CA 1
ATOM 864 C C . TYR A 1 114 ? -1.188 2.244 2.429 1.00 86.00 114 TYR A C 1
ATOM 866 O O . TYR A 1 114 ? -0.986 3.193 1.684 1.00 86.00 114 TYR A O 1
ATOM 874 N N . LEU A 1 115 ? -0.328 1.227 2.542 1.00 88.19 115 LEU A N 1
ATOM 875 C CA . LEU A 1 115 ? 0.990 1.205 1.894 1.00 88.19 115 LEU A CA 1
ATOM 876 C C . LEU A 1 115 ? 0.924 0.763 0.429 1.00 88.19 115 LEU A C 1
ATOM 878 O O . LEU A 1 115 ? 1.791 1.132 -0.357 1.00 88.19 115 LEU A O 1
ATOM 882 N N . ILE A 1 116 ? -0.078 -0.039 0.058 1.00 89.25 116 ILE A N 1
ATOM 883 C CA . ILE A 1 116 ? -0.261 -0.509 -1.317 1.00 89.25 116 ILE A CA 1
ATOM 884 C C . ILE A 1 116 ? -1.418 0.265 -1.946 1.00 89.25 116 ILE A C 1
ATOM 886 O O . ILE A 1 116 ? -2.578 -0.151 -1.890 1.00 89.25 116 ILE A O 1
ATOM 890 N N . GLU A 1 117 ? -1.086 1.412 -2.539 1.00 87.44 117 GLU A N 1
ATOM 891 C CA . GLU A 1 117 ? -2.058 2.277 -3.220 1.00 87.44 117 GLU A CA 1
ATOM 892 C C . GLU A 1 117 ? -2.586 1.643 -4.514 1.00 87.44 117 GLU A C 1
ATOM 894 O O . GLU A 1 117 ? -3.756 1.805 -4.868 1.00 87.44 117 GLU A O 1
ATOM 899 N N . ASP A 1 118 ? -1.736 0.883 -5.207 1.00 88.31 118 ASP A N 1
ATOM 900 C CA . ASP A 1 118 ? -2.097 0.235 -6.458 1.00 88.31 118 ASP A CA 1
ATOM 901 C C . ASP A 1 118 ? -3.144 -0.868 -6.242 1.00 88.31 118 ASP A C 1
ATOM 903 O O . ASP A 1 118 ? -2.888 -1.884 -5.591 1.00 88.31 118 ASP A O 1
ATOM 907 N N . GLN A 1 119 ? -4.337 -0.672 -6.808 1.00 87.12 119 GLN A N 1
ATOM 908 C CA . GLN A 1 119 ? -5.484 -1.552 -6.579 1.00 87.12 119 GLN A CA 1
ATOM 909 C C . GLN A 1 119 ? -5.258 -2.982 -7.086 1.00 87.12 119 GLN A C 1
ATOM 911 O O . GLN A 1 119 ? -5.709 -3.931 -6.441 1.00 87.12 119 GLN A O 1
ATOM 916 N N . GLU A 1 120 ? -4.586 -3.144 -8.227 1.00 89.56 120 GLU A N 1
ATOM 917 C CA . GLU A 1 120 ? -4.312 -4.461 -8.803 1.00 89.56 120 GLU A CA 1
ATOM 918 C C . GLU A 1 120 ? -3.295 -5.212 -7.939 1.00 89.56 120 GLU A C 1
ATOM 920 O O . GLU A 1 120 ? -3.545 -6.352 -7.539 1.00 89.56 120 GLU A O 1
ATOM 925 N N . LEU A 1 121 ? -2.196 -4.546 -7.574 1.00 90.94 121 LEU A N 1
ATOM 926 C CA . LEU A 1 121 ? -1.171 -5.095 -6.692 1.00 90.94 121 LEU A CA 1
ATOM 927 C C . LEU A 1 121 ? -1.746 -5.469 -5.330 1.00 90.94 121 LEU A C 1
ATOM 929 O O . LEU A 1 121 ? -1.530 -6.581 -4.845 1.00 90.94 121 LEU A O 1
ATOM 933 N N . ARG A 1 122 ? -2.541 -4.576 -4.736 1.00 91.81 122 ARG A N 1
ATOM 934 C CA . ARG A 1 122 ? -3.207 -4.832 -3.461 1.00 91.81 122 ARG A CA 1
ATOM 935 C C . ARG A 1 122 ? -4.118 -6.047 -3.553 1.00 91.81 122 ARG A C 1
ATOM 937 O O . ARG A 1 122 ? -4.029 -6.921 -2.699 1.00 91.81 122 ARG A O 1
ATOM 944 N N . SER A 1 123 ? -4.948 -6.142 -4.591 1.00 89.69 123 SER A N 1
ATOM 945 C CA . SER A 1 123 ? -5.871 -7.269 -4.749 1.00 89.69 123 SER A CA 1
ATOM 946 C C . SER A 1 123 ? -5.150 -8.613 -4.867 1.00 89.69 123 SER A C 1
ATOM 948 O O . SER A 1 123 ? -5.659 -9.603 -4.350 1.00 89.69 123 SER A O 1
ATOM 950 N N . ARG A 1 124 ? -3.985 -8.672 -5.529 1.00 87.88 124 ARG A N 1
ATOM 951 C CA . ARG A 1 124 ? -3.228 -9.929 -5.677 1.00 87.88 124 ARG A CA 1
ATOM 952 C C . ARG A 1 124 ? -2.403 -10.281 -4.440 1.00 87.88 124 ARG A C 1
ATOM 954 O O . ARG A 1 124 ? -2.235 -11.461 -4.144 1.00 87.88 124 ARG A O 1
ATOM 961 N N . CYS A 1 125 ? -1.893 -9.283 -3.719 1.00 89.75 125 CYS A N 1
ATOM 962 C CA . CYS A 1 125 ? -0.983 -9.500 -2.595 1.00 89.75 125 CYS A CA 1
ATOM 963 C C . CYS A 1 125 ? -1.678 -9.556 -1.230 1.00 89.75 125 CYS A C 1
ATOM 965 O O . CYS A 1 125 ? -1.136 -10.181 -0.322 1.00 89.75 125 CYS A O 1
ATOM 967 N N . GLN A 1 126 ? -2.853 -8.941 -1.056 1.00 88.69 126 GLN A N 1
ATOM 968 C CA . GLN A 1 126 ? -3.489 -8.783 0.258 1.00 88.69 126 GLN A CA 1
ATOM 969 C C . GLN A 1 126 ? -3.724 -10.120 0.965 1.00 88.69 126 GLN A C 1
ATOM 971 O O . GLN A 1 126 ? -3.315 -10.273 2.113 1.00 88.69 126 GLN A O 1
ATOM 976 N N . ASP A 1 127 ? -4.345 -11.093 0.301 1.00 86.56 127 ASP A N 1
ATOM 977 C CA . ASP A 1 127 ? -4.659 -12.378 0.937 1.00 86.56 127 ASP A CA 1
ATOM 978 C C . ASP A 1 127 ? -3.394 -13.166 1.288 1.00 86.56 127 ASP A C 1
ATOM 980 O O . ASP A 1 127 ? -3.333 -13.824 2.325 1.00 86.56 127 ASP A O 1
ATOM 984 N N . ILE A 1 128 ? -2.353 -13.030 0.466 1.00 87.50 128 ILE A N 1
ATOM 985 C CA . ILE A 1 128 ? -1.066 -13.691 0.667 1.00 87.50 128 ILE A CA 1
ATOM 986 C C . ILE A 1 128 ? -0.322 -13.064 1.853 1.00 87.50 128 ILE A C 1
ATOM 988 O O . ILE A 1 128 ? 0.129 -13.774 2.747 1.00 87.50 128 ILE A O 1
ATOM 992 N N . LEU A 1 129 ? -0.259 -11.730 1.913 1.00 86.81 129 LEU A N 1
ATOM 993 C CA . LEU A 1 129 ? 0.337 -10.995 3.032 1.00 86.81 129 LEU A CA 1
ATOM 994 C C . LEU A 1 129 ? -0.405 -11.269 4.349 1.00 86.81 129 LEU A C 1
ATOM 996 O O . LEU A 1 129 ? 0.209 -11.307 5.413 1.00 86.81 129 LEU A O 1
ATOM 1000 N N . MET A 1 130 ? -1.715 -11.513 4.284 1.00 85.38 130 MET A N 1
ATOM 1001 C CA . MET A 1 130 ? -2.551 -11.842 5.441 1.00 85.38 130 MET A CA 1
ATOM 1002 C C . MET A 1 130 ? -2.422 -13.300 5.913 1.00 85.38 130 MET A C 1
ATOM 1004 O O . MET A 1 130 ? -2.870 -13.604 7.022 1.00 85.38 130 MET A O 1
ATOM 1008 N N . ALA A 1 131 ? -1.830 -14.194 5.113 1.00 79.81 131 ALA A N 1
ATOM 1009 C CA . ALA A 1 131 ? -1.681 -15.618 5.424 1.00 79.81 131 ALA A CA 1
ATOM 1010 C C . ALA A 1 131 ? -0.486 -15.944 6.348 1.00 79.81 131 ALA A C 1
ATOM 1012 O O . ALA A 1 131 ? -0.319 -17.100 6.723 1.00 79.81 131 ALA A O 1
ATOM 1013 N N . PHE A 1 132 ? 0.313 -14.944 6.755 1.00 67.06 132 PHE A N 1
ATOM 1014 C CA . PHE A 1 132 ? 1.453 -15.076 7.685 1.00 67.06 132 PHE A CA 1
ATOM 1015 C C . PHE A 1 132 ? 2.528 -16.115 7.286 1.00 67.06 132 PHE A C 1
ATOM 1017 O O . PHE A 1 132 ? 3.287 -16.567 8.139 1.00 67.06 132 PHE A O 1
ATOM 1024 N N . ALA A 1 133 ? 2.629 -16.475 6.004 1.00 72.19 133 ALA A N 1
ATOM 1025 C CA . ALA A 1 133 ? 3.646 -17.387 5.480 1.00 72.19 133 ALA A CA 1
ATOM 1026 C C . ALA A 1 133 ? 3.910 -17.124 3.987 1.00 72.19 133 ALA A C 1
ATOM 1028 O O . ALA A 1 133 ? 3.076 -16.528 3.305 1.00 72.19 133 ALA A O 1
ATOM 1029 N N . ASN A 1 134 ? 5.043 -17.617 3.471 1.00 70.06 134 ASN A N 1
ATOM 1030 C CA . ASN A 1 134 ? 5.412 -17.584 2.046 1.00 70.06 134 ASN A CA 1
ATOM 1031 C C . ASN A 1 134 ? 5.459 -16.165 1.444 1.00 70.06 134 ASN A C 1
ATOM 1033 O O . ASN A 1 134 ? 4.795 -15.871 0.444 1.00 70.06 134 ASN A O 1
ATOM 1037 N N . PHE A 1 135 ? 6.263 -15.286 2.052 1.00 73.00 135 PHE A N 1
ATOM 1038 C CA . PHE A 1 135 ? 6.442 -13.890 1.625 1.00 73.00 135 PHE A CA 1
ATOM 1039 C C . PHE A 1 135 ? 7.143 -13.722 0.267 1.00 73.00 135 PHE A C 1
ATOM 1041 O O . PHE A 1 135 ? 7.156 -12.616 -0.271 1.00 73.00 135 PHE A O 1
ATOM 1048 N N . ASP A 1 136 ? 7.625 -14.804 -0.340 1.00 79.31 136 ASP A N 1
ATOM 1049 C CA . ASP A 1 136 ? 8.126 -14.794 -1.719 1.00 79.31 136 ASP A CA 1
ATOM 1050 C C . ASP A 1 136 ? 6.982 -14.651 -2.731 1.00 79.31 136 ASP A C 1
ATOM 1052 O O . ASP A 1 136 ? 7.129 -14.078 -3.809 1.00 79.31 136 ASP A O 1
ATOM 1056 N N . ARG A 1 137 ? 5.784 -15.138 -2.385 1.00 83.38 137 ARG A N 1
ATOM 1057 C CA . ARG A 1 137 ? 4.641 -15.138 -3.302 1.00 83.38 137 ARG A CA 1
ATOM 1058 C C . ARG A 1 137 ? 4.091 -13.728 -3.587 1.00 83.38 137 ARG A C 1
ATOM 1060 O O . ARG A 1 137 ? 3.820 -13.463 -4.758 1.00 83.38 137 ARG A O 1
ATOM 1067 N N . PRO A 1 138 ? 3.939 -12.807 -2.610 1.00 86.69 138 PRO A N 1
ATOM 1068 C CA . PRO A 1 138 ? 3.642 -11.400 -2.883 1.00 86.69 138 PRO A CA 1
ATOM 1069 C C . PRO A 1 138 ? 4.703 -10.725 -3.758 1.00 86.69 138 PRO A C 1
ATOM 1071 O O . PRO A 1 138 ? 4.341 -9.964 -4.652 1.00 86.69 138 PRO A O 1
ATOM 1074 N N . ILE A 1 139 ? 5.989 -11.029 -3.544 1.00 85.50 139 ILE A N 1
ATOM 1075 C CA . ILE A 1 139 ? 7.090 -10.484 -4.352 1.00 85.50 139 ILE A CA 1
ATOM 1076 C C . ILE A 1 139 ? 6.943 -10.946 -5.807 1.00 85.50 139 ILE A C 1
ATOM 1078 O O . ILE A 1 139 ? 6.926 -10.116 -6.712 1.00 85.50 139 ILE A O 1
ATOM 1082 N N . ASN A 1 140 ? 6.706 -12.241 -6.027 1.00 84.88 140 ASN A N 1
ATOM 1083 C CA . ASN A 1 140 ? 6.440 -12.793 -7.357 1.00 84.88 140 ASN A CA 1
ATOM 1084 C C . ASN A 1 140 ? 5.203 -12.168 -8.025 1.00 84.88 140 ASN A C 1
ATOM 1086 O O . ASN A 1 140 ? 5.197 -11.919 -9.226 1.00 84.88 140 ASN A O 1
ATOM 1090 N N . GLN A 1 141 ? 4.128 -11.902 -7.276 1.00 87.69 141 GLN A N 1
ATOM 1091 C CA . GLN A 1 141 ? 2.963 -11.206 -7.839 1.00 87.69 141 GLN A CA 1
ATOM 1092 C C . GLN A 1 141 ? 3.293 -9.760 -8.223 1.00 87.69 141 GLN A C 1
ATOM 1094 O O . GLN A 1 141 ? 2.834 -9.288 -9.264 1.00 87.69 141 GLN A O 1
ATOM 1099 N N . ALA A 1 142 ? 4.100 -9.070 -7.416 1.00 89.88 142 ALA A N 1
ATOM 1100 C CA . ALA A 1 142 ? 4.524 -7.706 -7.696 1.00 89.88 142 ALA A CA 1
ATOM 1101 C C . ALA A 1 142 ? 5.394 -7.625 -8.958 1.00 89.88 142 ALA A C 1
ATOM 1103 O O . ALA A 1 142 ? 5.141 -6.775 -9.813 1.00 89.88 142 ALA A O 1
ATOM 1104 N N . THR A 1 143 ? 6.363 -8.534 -9.115 1.00 89.06 143 THR A N 1
ATOM 1105 C CA . THR A 1 143 ? 7.221 -8.591 -10.308 1.00 89.06 143 THR A CA 1
ATOM 1106 C C . THR A 1 143 ? 6.424 -8.939 -11.561 1.00 89.06 143 THR A C 1
ATOM 1108 O O . THR A 1 143 ? 6.625 -8.295 -12.585 1.00 89.06 143 THR A O 1
ATOM 1111 N N . LEU A 1 144 ? 5.450 -9.854 -11.483 1.00 89.38 144 LEU A N 1
ATOM 1112 C CA . LEU A 1 144 ? 4.559 -10.171 -12.608 1.00 89.38 144 LEU A CA 1
ATOM 1113 C C . LEU A 1 144 ? 3.704 -8.976 -13.047 1.00 89.38 144 LEU A C 1
ATOM 1115 O O . LEU A 1 144 ? 3.603 -8.700 -14.240 1.00 89.38 144 LEU A O 1
ATOM 1119 N N . ILE A 1 145 ? 3.102 -8.243 -12.103 1.00 91.38 145 ILE A N 1
ATOM 1120 C CA . ILE A 1 145 ? 2.321 -7.037 -12.430 1.00 91.38 145 ILE A CA 1
ATOM 1121 C C . ILE A 1 145 ? 3.224 -5.972 -13.061 1.00 91.38 145 ILE A C 1
ATOM 1123 O O . ILE A 1 145 ? 2.834 -5.328 -14.038 1.00 91.38 145 ILE A O 1
ATOM 1127 N N . LEU A 1 146 ? 4.427 -5.779 -12.516 1.00 91.19 146 LEU A N 1
ATOM 1128 C CA . LEU A 1 146 ? 5.403 -4.851 -13.077 1.00 91.19 146 LEU A CA 1
ATOM 1129 C C . LEU A 1 146 ? 5.802 -5.268 -14.499 1.00 91.19 146 LEU A C 1
ATOM 1131 O O . LEU A 1 146 ? 5.798 -4.429 -15.399 1.00 91.19 146 LEU A O 1
ATOM 1135 N N . GLU A 1 147 ? 6.061 -6.556 -14.726 1.00 90.38 147 GLU A N 1
ATOM 1136 C CA . GLU A 1 147 ? 6.385 -7.112 -16.040 1.00 90.38 147 GLU A CA 1
ATOM 1137 C C . GLU A 1 147 ? 5.257 -6.867 -17.051 1.00 90.38 147 GLU A C 1
ATOM 1139 O O . GLU A 1 147 ? 5.500 -6.351 -18.144 1.00 90.38 147 GLU A O 1
ATOM 1144 N N . ASP A 1 148 ? 4.011 -7.160 -16.674 1.00 91.00 148 ASP A N 1
ATOM 1145 C CA . ASP A 1 148 ? 2.835 -6.937 -17.518 1.00 91.00 148 ASP A CA 1
ATOM 1146 C C . ASP A 1 148 ? 2.670 -5.457 -17.885 1.00 91.00 148 ASP A C 1
ATOM 1148 O O . ASP A 1 148 ? 2.318 -5.126 -19.021 1.00 91.00 148 ASP A O 1
ATOM 1152 N N . ARG A 1 149 ? 2.950 -4.541 -16.952 1.00 91.75 149 ARG A N 1
ATOM 1153 C CA . ARG A 1 149 ? 2.884 -3.092 -17.200 1.00 91.75 149 ARG A CA 1
ATOM 1154 C C . ARG A 1 149 ? 3.974 -2.617 -18.143 1.00 91.75 149 ARG A C 1
ATOM 1156 O O . ARG A 1 149 ? 3.681 -1.835 -19.047 1.00 91.75 149 ARG A O 1
ATOM 1163 N N . ILE A 1 150 ? 5.203 -3.094 -17.957 1.00 92.44 150 ILE A N 1
ATOM 1164 C CA . ILE A 1 150 ? 6.316 -2.792 -18.860 1.00 92.44 150 ILE A CA 1
ATOM 1165 C C . ILE A 1 150 ? 5.983 -3.312 -20.258 1.00 92.44 150 ILE A C 1
ATOM 1167 O O . ILE A 1 150 ? 6.061 -2.557 -21.221 1.00 92.44 150 ILE A O 1
ATOM 1171 N N . ARG A 1 151 ? 5.511 -4.558 -20.373 1.00 92.62 151 ARG A N 1
ATOM 1172 C CA . ARG A 1 151 ? 5.125 -5.183 -21.645 1.00 92.62 151 ARG A CA 1
ATOM 1173 C C . ARG A 1 151 ? 4.038 -4.396 -22.373 1.00 92.62 151 ARG A C 1
ATOM 1175 O O . ARG A 1 151 ? 4.172 -4.146 -23.567 1.00 92.62 151 ARG A O 1
ATOM 1182 N N . LYS A 1 152 ? 2.983 -3.982 -21.663 1.00 92.75 152 LYS A N 1
ATOM 1183 C CA . LYS A 1 152 ? 1.882 -3.185 -22.234 1.00 92.75 152 LYS A CA 1
ATOM 1184 C C . LYS A 1 152 ? 2.344 -1.828 -22.764 1.00 92.75 152 LYS A C 1
ATOM 1186 O O . LYS A 1 152 ? 1.741 -1.328 -23.704 1.00 92.75 152 LYS A O 1
ATOM 1191 N N . LYS A 1 153 ? 3.379 -1.233 -22.165 1.00 92.75 153 LYS A N 1
ATOM 1192 C CA . LYS A 1 153 ? 3.911 0.071 -22.584 1.00 92.75 153 LYS A CA 1
ATOM 1193 C C . LYS A 1 153 ? 4.992 -0.036 -23.660 1.00 92.75 153 LYS A C 1
ATOM 1195 O O . LYS A 1 153 ? 4.995 0.768 -24.578 1.00 92.75 153 LYS A O 1
ATOM 1200 N N . ALA A 1 154 ? 5.901 -1.002 -23.543 1.00 91.69 154 ALA A N 1
ATOM 1201 C CA . ALA A 1 154 ? 7.017 -1.184 -24.471 1.00 91.69 154 ALA A CA 1
ATOM 1202 C C . ALA A 1 154 ? 6.610 -1.906 -25.765 1.00 91.69 154 ALA A C 1
ATOM 1204 O O . ALA A 1 154 ? 7.314 -1.788 -26.760 1.00 91.69 154 ALA A O 1
ATOM 1205 N N . LEU A 1 155 ? 5.493 -2.648 -25.747 1.00 90.56 155 LEU A N 1
ATOM 1206 C CA . LEU A 1 155 ? 4.928 -3.366 -26.899 1.00 90.56 155 LEU A CA 1
ATOM 1207 C C . LEU A 1 155 ? 5.981 -4.164 -27.699 1.00 90.56 155 LEU A C 1
ATOM 1209 O O . LEU A 1 155 ? 6.121 -3.971 -28.908 1.00 90.56 155 LEU A O 1
ATOM 1213 N N . PRO A 1 156 ? 6.730 -5.076 -27.050 1.00 89.50 156 PRO A N 1
ATOM 1214 C CA . PRO A 1 156 ? 7.765 -5.837 -27.734 1.00 89.50 156 PRO A CA 1
ATOM 1215 C C . PRO A 1 156 ? 7.164 -6.734 -28.822 1.00 89.50 156 PRO A C 1
ATOM 1217 O O . PRO A 1 156 ? 6.143 -7.391 -28.620 1.00 89.50 156 PRO A O 1
ATOM 1220 N N . THR A 1 157 ? 7.852 -6.836 -29.957 1.00 85.38 157 THR A N 1
ATOM 1221 C CA . THR A 1 157 ? 7.436 -7.673 -31.098 1.00 85.38 157 THR A CA 1
ATOM 1222 C C . THR A 1 157 ? 7.564 -9.175 -30.835 1.00 85.38 157 THR A C 1
ATOM 1224 O O . THR A 1 157 ? 6.953 -9.985 -31.529 1.00 85.38 157 THR A O 1
ATOM 1227 N N . LYS A 1 158 ? 8.350 -9.569 -29.827 1.00 87.31 158 LYS A N 1
ATOM 1228 C CA . LYS A 1 158 ? 8.566 -10.962 -29.415 1.00 87.31 158 LYS A CA 1
ATOM 1229 C C . LYS A 1 158 ? 8.146 -11.163 -27.963 1.00 87.31 158 LYS A C 1
ATO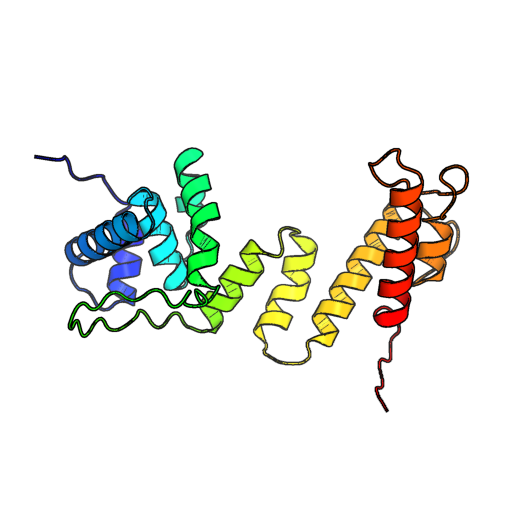M 1231 O O . LYS A 1 158 ? 8.180 -10.238 -27.151 1.00 87.31 158 LYS A O 1
ATOM 1236 N N . LYS A 1 159 ? 7.808 -12.405 -27.603 1.00 85.19 159 LYS A N 1
ATOM 1237 C CA . LYS A 1 159 ? 7.499 -12.789 -26.218 1.00 85.19 159 LYS A CA 1
ATOM 1238 C C . LYS A 1 159 ? 8.781 -12.851 -25.378 1.00 85.19 159 LYS A C 1
ATOM 1240 O O . LYS A 1 159 ? 9.327 -13.919 -25.137 1.00 85.19 159 LYS A O 1
ATOM 1245 N N . ILE A 1 160 ? 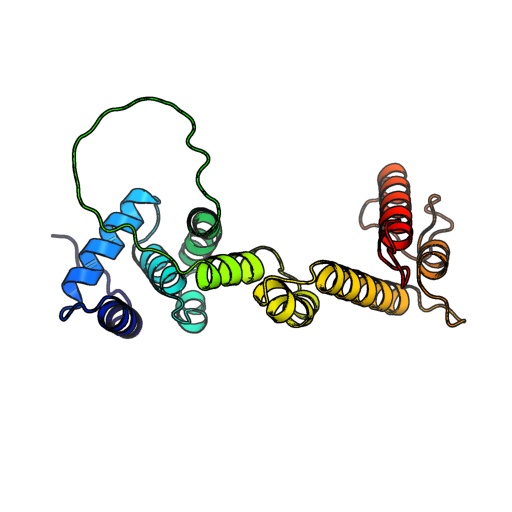9.246 -11.687 -24.942 1.00 88.50 160 ILE A N 1
ATOM 1246 C CA . ILE A 1 160 ? 10.335 -11.523 -23.972 1.00 88.50 160 ILE A CA 1
ATOM 1247 C C . ILE A 1 160 ? 9.760 -11.407 -22.553 1.00 88.50 160 ILE A C 1
ATOM 1249 O O . ILE A 1 160 ? 8.600 -11.021 -22.388 1.00 88.50 160 ILE A O 1
ATOM 1253 N N . VAL A 1 161 ? 10.530 -11.813 -21.545 1.00 85.69 161 VAL A N 1
ATOM 1254 C CA . VAL A 1 161 ? 10.141 -11.885 -20.120 1.00 85.69 161 VAL A CA 1
ATOM 1255 C C . VAL A 1 161 ? 11.334 -11.507 -19.243 1.00 85.69 161 VAL A C 1
ATOM 1257 O O . VAL A 1 161 ? 12.472 -11.530 -19.723 1.00 85.69 161 VAL A O 1
ATOM 1260 N N . GLY A 1 162 ? 11.088 -11.202 -17.968 1.00 83.94 162 GLY A N 1
ATOM 1261 C CA . GLY A 1 162 ? 12.145 -10.969 -16.989 1.00 83.94 162 GLY A CA 1
ATOM 1262 C C . GLY A 1 162 ? 13.105 -9.839 -17.376 1.00 83.94 162 GLY A C 1
ATOM 1263 O O . GLY A 1 162 ? 12.709 -8.827 -17.956 1.00 83.94 162 GLY A O 1
ATOM 1264 N N . GLU A 1 163 ? 14.394 -10.038 -17.103 1.00 86.75 163 GLU A N 1
ATOM 1265 C CA . GLU A 1 163 ? 15.445 -9.058 -17.398 1.00 86.75 163 GLU A CA 1
ATOM 1266 C C . GLU A 1 163 ? 15.526 -8.692 -18.891 1.00 86.75 163 GLU A C 1
ATOM 1268 O O . GLU A 1 163 ? 15.727 -7.532 -19.238 1.00 86.75 163 GLU A O 1
ATOM 1273 N N . ASN A 1 164 ? 15.272 -9.643 -19.796 1.00 88.00 164 ASN A N 1
ATOM 1274 C CA . ASN A 1 164 ? 15.278 -9.376 -21.238 1.00 88.00 164 ASN A CA 1
ATOM 1275 C C . ASN A 1 164 ? 14.185 -8.381 -21.651 1.00 88.00 164 ASN A C 1
ATOM 1277 O O . ASN A 1 164 ? 14.400 -7.567 -22.549 1.00 88.00 164 ASN A O 1
ATOM 1281 N N . LEU A 1 165 ? 13.018 -8.422 -20.995 1.00 90.12 165 LEU A N 1
ATOM 1282 C CA . LEU A 1 165 ? 11.978 -7.416 -21.207 1.00 90.12 165 LEU A CA 1
ATOM 1283 C C . LEU A 1 165 ? 12.426 -6.049 -20.684 1.00 90.12 165 LEU A C 1
ATOM 1285 O O . LEU A 1 165 ? 12.212 -5.048 -21.363 1.00 90.12 165 LEU A O 1
ATOM 1289 N N . VAL A 1 166 ? 13.058 -6.008 -19.507 1.00 90.88 166 VAL A N 1
ATOM 1290 C CA . VAL A 1 166 ? 13.582 -4.764 -18.928 1.00 90.88 166 VAL A CA 1
ATOM 1291 C C . VAL A 1 166 ? 14.635 -4.149 -19.845 1.00 90.88 166 VAL A C 1
ATOM 1293 O O . VAL A 1 166 ? 14.524 -2.972 -20.152 1.00 90.88 166 VAL A O 1
ATOM 1296 N N . ASN A 1 167 ? 15.590 -4.931 -20.351 1.00 90.38 167 ASN A N 1
ATOM 1297 C CA . ASN A 1 167 ? 16.655 -4.455 -21.242 1.00 90.38 167 ASN A CA 1
ATOM 1298 C C . ASN A 1 167 ? 16.141 -3.963 -22.598 1.00 90.38 167 ASN A C 1
ATOM 1300 O O . ASN A 1 167 ? 16.754 -3.098 -23.218 1.00 90.38 167 ASN A O 1
ATOM 1304 N N . HIS A 1 168 ? 15.023 -4.514 -23.067 1.00 90.94 168 HIS A N 1
ATOM 1305 C CA . HIS A 1 168 ? 14.348 -4.010 -24.254 1.00 90.94 168 HIS A CA 1
ATOM 1306 C C . HIS A 1 168 ? 13.603 -2.699 -23.975 1.00 90.94 168 HIS A C 1
ATOM 1308 O O . HIS A 1 168 ? 13.644 -1.778 -24.785 1.00 90.94 168 HIS A O 1
ATOM 1314 N N . ALA A 1 169 ? 12.904 -2.619 -22.841 1.00 92.25 169 ALA A N 1
ATOM 1315 C CA . ALA A 1 169 ? 12.064 -1.478 -22.504 1.00 92.25 169 ALA A CA 1
ATOM 1316 C C . ALA A 1 169 ? 12.862 -0.269 -21.992 1.00 92.25 169 ALA A C 1
ATOM 1318 O O . ALA A 1 169 ? 12.497 0.869 -22.279 1.00 92.25 169 ALA A O 1
ATOM 1319 N N . PHE A 1 170 ? 13.935 -0.514 -21.243 1.00 92.69 170 PHE A N 1
ATOM 1320 C CA . PHE A 1 170 ? 14.745 0.490 -20.569 1.00 92.69 170 PHE A CA 1
ATOM 1321 C C . PHE A 1 170 ? 16.212 0.377 -20.974 1.00 92.69 170 PHE A C 1
ATOM 1323 O O . PHE A 1 170 ? 16.810 -0.701 -20.953 1.00 92.69 170 PHE A O 1
ATOM 1330 N N . ASN A 1 171 ? 16.803 1.522 -21.294 1.00 91.00 171 ASN A N 1
ATOM 1331 C CA . ASN A 1 171 ? 18.231 1.669 -21.526 1.00 91.00 171 ASN A CA 1
ATOM 1332 C C . ASN A 1 171 ? 18.792 2.786 -20.636 1.00 91.00 171 ASN A C 1
ATOM 1334 O O . ASN A 1 171 ? 18.066 3.714 -20.272 1.00 91.00 171 ASN A O 1
ATOM 1338 N N . GLU A 1 172 ? 20.079 2.690 -20.303 1.00 87.75 172 GLU A N 1
ATOM 1339 C CA . GLU A 1 172 ? 20.799 3.723 -19.551 1.00 87.75 172 GLU A CA 1
ATOM 1340 C C . GLU A 1 172 ? 20.922 5.017 -20.367 1.00 87.75 172 GLU A C 1
ATOM 1342 O O . GLU A 1 172 ? 20.881 6.109 -19.811 1.00 87.75 172 GLU A O 1
ATOM 1347 N N . GLU A 1 173 ? 20.989 4.908 -21.696 1.00 86.12 173 GLU A N 1
ATOM 1348 C CA . GLU A 1 173 ? 20.940 6.052 -22.599 1.00 86.12 173 GLU A CA 1
ATOM 1349 C C . GLU A 1 173 ? 19.489 6.430 -22.949 1.00 86.12 173 GLU A C 1
ATOM 1351 O O . GLU A 1 173 ? 18.749 5.657 -23.567 1.00 86.12 173 GLU A O 1
ATOM 1356 N N . ILE A 1 174 ? 19.097 7.674 -22.644 1.00 84.88 174 ILE A N 1
ATOM 1357 C CA . ILE A 1 174 ? 17.756 8.233 -22.928 1.00 84.88 174 ILE A CA 1
ATOM 1358 C C . ILE A 1 174 ? 17.381 8.162 -24.423 1.00 84.88 174 ILE A C 1
ATOM 1360 O O . ILE A 1 174 ? 16.202 8.077 -24.782 1.00 84.88 174 ILE A O 1
ATOM 1364 N N . SER A 1 175 ? 18.363 8.224 -25.320 1.00 85.62 175 SER A N 1
ATOM 1365 C CA . SER A 1 175 ? 18.150 8.144 -26.771 1.00 85.62 175 SER A CA 1
ATOM 1366 C C . SER A 1 175 ? 17.785 6.734 -27.244 1.00 85.62 175 SER A C 1
ATOM 1368 O O . SER A 1 175 ? 17.096 6.597 -28.251 1.00 85.62 175 SER A O 1
ATOM 1370 N N . LYS A 1 176 ? 18.223 5.697 -26.521 1.00 87.00 176 LYS A N 1
ATOM 1371 C CA . LYS A 1 176 ? 18.033 4.282 -26.875 1.00 87.00 176 LYS A CA 1
ATOM 1372 C C . LYS A 1 176 ? 16.900 3.614 -26.100 1.00 87.00 176 LYS A C 1
ATOM 1374 O O . LYS A 1 176 ? 16.518 2.493 -26.427 1.00 87.00 176 LYS A O 1
ATOM 1379 N N . THR A 1 177 ? 16.388 4.263 -25.057 1.00 89.31 177 THR A N 1
ATOM 1380 C CA . THR A 1 177 ? 15.317 3.707 -24.227 1.00 89.31 177 THR A CA 1
ATOM 1381 C C . THR A 1 177 ? 13.960 3.782 -24.930 1.00 89.31 177 THR A C 1
ATOM 1383 O O . THR A 1 177 ? 13.615 4.807 -25.520 1.00 89.31 177 THR A O 1
ATOM 1386 N N . VAL A 1 178 ? 13.163 2.714 -24.836 1.00 91.38 178 VAL A N 1
ATOM 1387 C CA . VAL A 1 178 ? 11.777 2.691 -25.342 1.00 91.38 178 VAL A CA 1
ATOM 1388 C C . VAL A 1 178 ? 10.851 3.409 -24.363 1.00 91.38 178 VAL A C 1
ATOM 1390 O O . VAL A 1 178 ? 9.985 4.186 -24.758 1.00 91.38 178 VAL A O 1
ATOM 1393 N N . LEU A 1 179 ? 11.054 3.172 -23.066 1.00 91.38 179 LEU A N 1
ATOM 1394 C CA . LEU A 1 179 ? 10.328 3.808 -21.979 1.00 91.38 179 LEU A CA 1
ATOM 1395 C C . LEU A 1 179 ? 11.248 4.775 -21.241 1.00 91.38 179 LEU A C 1
ATOM 1397 O O . LEU A 1 179 ? 12.330 4.407 -20.777 1.00 91.38 179 LEU A O 1
ATOM 1401 N N . ARG A 1 180 ? 10.799 6.023 -21.123 1.00 90.38 180 ARG A N 1
ATOM 1402 C CA . ARG A 1 180 ? 11.490 7.064 -20.362 1.00 90.38 180 ARG A CA 1
ATOM 1403 C C . ARG A 1 180 ? 10.902 7.173 -18.967 1.00 90.38 180 ARG A C 1
ATOM 1405 O O . ARG A 1 180 ? 9.683 7.068 -18.792 1.00 90.38 180 ARG A O 1
ATOM 1412 N N . VAL A 1 181 ? 11.765 7.398 -17.983 1.00 88.31 181 VAL A N 1
ATOM 1413 C CA . VAL A 1 181 ? 11.328 7.906 -16.682 1.00 88.31 181 VAL A CA 1
ATOM 1414 C C . VAL A 1 181 ? 10.729 9.305 -16.857 1.00 88.31 181 VAL A C 1
ATOM 1416 O O . VAL A 1 181 ? 10.999 9.991 -17.838 1.00 88.31 181 VAL A O 1
ATOM 1419 N N . ALA A 1 182 ? 9.875 9.727 -15.924 1.00 85.94 182 ALA A N 1
ATOM 1420 C CA . ALA A 1 182 ? 9.228 11.041 -16.004 1.00 85.94 182 ALA A CA 1
ATOM 1421 C C . ALA A 1 182 ? 10.213 12.216 -15.822 1.00 85.94 182 ALA A C 1
ATOM 1423 O O . ALA A 1 182 ? 9.862 13.356 -16.117 1.00 85.94 182 ALA A O 1
ATOM 1424 N N . SER A 1 183 ? 11.421 11.937 -15.328 1.00 84.56 183 SER A N 1
ATOM 1425 C CA . SER A 1 183 ? 12.513 12.900 -15.200 1.00 84.56 183 SER A CA 1
ATOM 1426 C C . SER A 1 183 ? 13.272 13.058 -16.519 1.00 84.56 183 SER A C 1
ATOM 1428 O O . SER A 1 183 ? 13.412 12.108 -17.287 1.00 84.56 183 SER A O 1
ATOM 1430 N N . ASN A 1 184 ? 13.791 14.262 -16.762 1.00 82.88 184 ASN A N 1
ATOM 1431 C CA . ASN A 1 184 ? 14.674 14.544 -17.896 1.00 82.88 184 ASN A CA 1
ATOM 1432 C C . ASN A 1 184 ? 16.160 14.361 -17.546 1.00 82.88 184 ASN A C 1
ATOM 1434 O O . ASN A 1 184 ? 17.009 14.587 -18.407 1.00 82.88 184 ASN A O 1
ATOM 1438 N N . ASP A 1 185 ? 16.471 13.982 -16.306 1.00 88.94 185 ASP A N 1
ATOM 1439 C CA . ASP A 1 185 ? 17.836 13.727 -15.860 1.00 88.94 185 ASP A CA 1
ATOM 1440 C C . ASP A 1 185 ? 18.343 12.366 -16.396 1.00 88.94 185 ASP A C 1
ATOM 1442 O O . ASP A 1 185 ? 17.728 11.324 -16.129 1.00 88.94 185 ASP A O 1
ATOM 1446 N N . PRO A 1 186 ? 19.456 12.334 -17.156 1.00 88.06 186 PRO A N 1
ATOM 1447 C CA . PRO A 1 186 ? 20.107 11.092 -17.573 1.00 88.06 186 PRO A CA 1
ATOM 1448 C C . PRO A 1 186 ? 20.484 10.162 -16.416 1.00 88.06 186 PRO A C 1
ATOM 1450 O O . PRO A 1 186 ? 20.395 8.940 -16.568 1.00 88.06 186 PRO A O 1
ATOM 1453 N N . ASP A 1 187 ? 20.874 10.709 -15.265 1.00 91.44 187 ASP A N 1
ATOM 1454 C CA . ASP A 1 187 ? 21.269 9.904 -14.112 1.00 91.44 187 ASP A CA 1
ATOM 1455 C C . ASP A 1 187 ? 20.066 9.184 -13.486 1.00 91.44 187 ASP A C 1
ATOM 1457 O O . ASP A 1 187 ? 20.191 8.017 -13.098 1.00 91.44 187 ASP A O 1
ATOM 1461 N N . ASP A 1 188 ? 18.882 9.807 -13.489 1.00 90.50 188 ASP A N 1
ATOM 1462 C CA . ASP A 1 188 ? 17.634 9.171 -13.045 1.00 90.50 188 ASP A CA 1
ATOM 1463 C C . ASP A 1 188 ? 17.259 7.992 -13.948 1.00 90.50 188 ASP A C 1
ATOM 1465 O O . ASP A 1 188 ? 16.893 6.917 -13.464 1.00 90.50 188 ASP A O 1
ATOM 1469 N N . GLN A 1 189 ? 17.379 8.160 -15.270 1.00 91.38 189 GLN A N 1
ATOM 1470 C CA . GLN A 1 189 ? 17.115 7.085 -16.228 1.00 91.38 189 GLN A CA 1
ATOM 1471 C C . GLN A 1 189 ? 18.081 5.910 -16.017 1.00 91.38 189 GLN A C 1
ATOM 1473 O O . GLN A 1 189 ? 17.646 4.750 -15.982 1.00 91.38 189 GLN A O 1
ATOM 1478 N N . ARG A 1 190 ? 19.380 6.192 -15.847 1.00 91.25 190 ARG A N 1
ATOM 1479 C CA . ARG A 1 190 ? 20.399 5.170 -15.575 1.00 91.25 190 ARG A CA 1
ATOM 1480 C C . ARG A 1 190 ? 20.109 4.442 -14.265 1.00 91.25 190 ARG A C 1
ATOM 1482 O O . ARG A 1 190 ? 20.033 3.213 -14.258 1.00 91.25 190 ARG A O 1
ATOM 1489 N N . GLY A 1 191 ? 19.899 5.185 -13.179 1.00 91.94 191 GLY A N 1
ATOM 1490 C CA . GLY A 1 191 ? 19.631 4.628 -11.854 1.00 91.94 191 GLY A CA 1
ATOM 1491 C C . GLY A 1 191 ? 18.365 3.773 -11.828 1.00 91.94 191 GLY A C 1
ATOM 1492 O O . GLY A 1 191 ? 18.382 2.644 -11.335 1.00 91.94 191 GLY A O 1
ATOM 1493 N N . PHE A 1 192 ? 17.281 4.255 -12.440 1.00 92.00 192 PHE A N 1
ATOM 1494 C CA . PHE A 1 192 ? 16.031 3.504 -12.534 1.00 92.00 192 PHE A CA 1
ATOM 1495 C C . PHE A 1 192 ? 16.186 2.215 -13.350 1.00 92.00 192 PHE A C 1
ATOM 1497 O O . PHE A 1 192 ? 15.692 1.161 -12.946 1.00 92.00 192 PHE A O 1
ATOM 1504 N N . THR A 1 193 ? 16.918 2.270 -14.467 1.00 91.44 193 THR A N 1
ATOM 1505 C CA . THR A 1 193 ? 17.199 1.092 -15.303 1.00 91.44 193 THR A CA 1
ATOM 1506 C C . THR A 1 193 ? 17.992 0.039 -14.527 1.00 91.44 193 THR A C 1
ATOM 1508 O O . THR A 1 193 ? 17.629 -1.139 -14.534 1.00 91.44 193 THR A O 1
ATOM 1511 N N . GLN A 1 194 ? 19.037 0.450 -13.804 1.00 91.88 194 GLN A N 1
ATOM 1512 C CA . GLN A 1 194 ? 19.848 -0.450 -12.977 1.00 91.88 194 GLN A CA 1
ATOM 1513 C C . GLN A 1 194 ? 19.034 -1.067 -11.832 1.00 91.88 194 GLN A C 1
ATOM 1515 O O . GLN A 1 194 ? 19.118 -2.274 -11.596 1.00 91.88 194 GLN A O 1
ATOM 1520 N N . MET A 1 195 ? 18.182 -0.276 -11.176 1.00 92.25 195 MET A N 1
ATOM 1521 C CA . MET A 1 195 ? 17.270 -0.767 -10.142 1.00 92.25 195 MET A CA 1
ATOM 1522 C C . MET A 1 195 ? 16.312 -1.830 -10.694 1.00 92.25 195 MET A C 1
ATOM 1524 O O . MET A 1 195 ? 16.154 -2.887 -10.083 1.00 92.25 195 MET A O 1
ATOM 1528 N N . LEU A 1 196 ? 15.696 -1.588 -11.858 1.00 90.81 196 LEU A N 1
ATOM 1529 C CA . LEU A 1 196 ? 14.797 -2.562 -12.480 1.00 90.81 196 LEU A CA 1
ATOM 1530 C C . LEU A 1 196 ? 15.518 -3.862 -12.841 1.00 90.81 196 LEU A C 1
ATOM 1532 O O . LEU A 1 196 ? 14.991 -4.934 -12.548 1.00 90.81 196 LEU A O 1
ATOM 1536 N N . ARG A 1 197 ? 16.723 -3.789 -13.420 1.00 89.38 197 ARG A N 1
ATOM 1537 C CA . ARG A 1 197 ? 17.538 -4.984 -13.693 1.00 89.38 197 ARG A CA 1
ATOM 1538 C C . ARG A 1 197 ? 17.799 -5.776 -12.417 1.00 89.38 197 ARG A C 1
ATOM 1540 O O . ARG A 1 197 ? 17.543 -6.974 -12.393 1.00 89.38 197 ARG A O 1
ATOM 1547 N N . GLY A 1 198 ? 18.216 -5.102 -11.343 1.00 88.44 198 GLY A N 1
ATOM 1548 C CA . GLY A 1 198 ? 18.467 -5.736 -10.048 1.00 88.44 198 GLY A CA 1
ATOM 1549 C C . GLY A 1 198 ? 17.227 -6.419 -9.465 1.00 88.44 198 GLY A C 1
ATOM 1550 O O . GLY A 1 198 ? 17.301 -7.576 -9.059 1.00 88.44 198 GLY A O 1
ATOM 1551 N N . ILE A 1 199 ? 16.070 -5.747 -9.478 1.00 88.88 199 ILE A N 1
ATOM 1552 C CA . ILE A 1 199 ? 14.805 -6.312 -8.979 1.00 88.88 199 ILE A CA 1
ATOM 1553 C C . ILE A 1 199 ? 14.411 -7.559 -9.776 1.00 88.88 199 ILE A C 1
ATOM 1555 O O . ILE A 1 199 ? 14.057 -8.580 -9.188 1.00 88.88 199 ILE A O 1
ATOM 1559 N N . PHE A 1 200 ? 14.466 -7.497 -11.107 1.00 86.75 200 PHE A N 1
ATOM 1560 C CA . PHE A 1 200 ? 14.078 -8.628 -11.947 1.00 86.75 200 PHE A CA 1
ATOM 1561 C C . PHE A 1 200 ? 15.080 -9.785 -11.868 1.00 86.75 200 PHE A C 1
ATOM 1563 O O . PHE A 1 200 ? 14.656 -10.938 -11.820 1.00 86.75 200 PHE A O 1
ATOM 1570 N N . ALA A 1 201 ? 16.380 -9.506 -11.781 1.00 83.44 201 ALA A N 1
ATOM 1571 C CA . ALA A 1 201 ? 17.396 -10.535 -11.577 1.00 83.44 201 ALA A CA 1
ATOM 1572 C C . ALA A 1 201 ? 17.227 -11.237 -10.220 1.00 83.44 201 ALA A C 1
ATOM 1574 O O . ALA A 1 201 ? 17.284 -12.463 -10.148 1.00 83.44 201 ALA A O 1
ATOM 1575 N N . ALA A 1 202 ? 16.961 -10.474 -9.157 1.00 82.19 202 ALA A N 1
ATOM 1576 C CA . ALA A 1 202 ? 16.810 -11.019 -7.813 1.00 82.19 202 ALA A CA 1
ATOM 1577 C C . ALA A 1 202 ? 15.494 -11.784 -7.622 1.00 82.19 202 ALA A C 1
ATOM 1579 O O . ALA A 1 202 ? 15.487 -12.814 -6.957 1.00 82.19 202 ALA A O 1
ATOM 1580 N N . PHE A 1 203 ? 14.38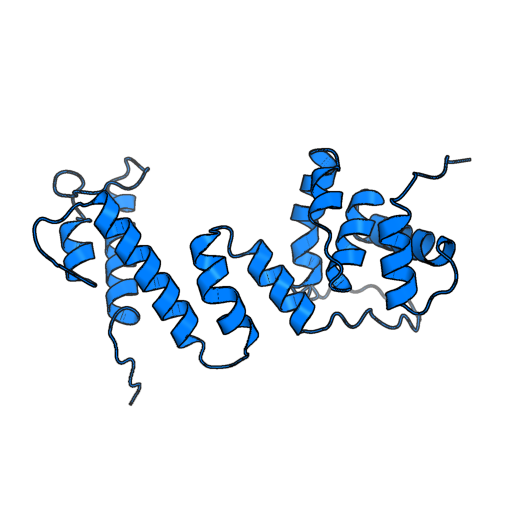3 -11.296 -8.186 1.00 79.44 203 PHE A N 1
ATOM 1581 C CA . PHE A 1 203 ? 13.043 -11.734 -7.779 1.00 79.44 203 PHE A CA 1
ATOM 1582 C C . PHE A 1 203 ? 12.139 -12.247 -8.905 1.00 79.44 203 PHE A C 1
ATOM 1584 O O . PHE A 1 203 ? 11.080 -12.795 -8.614 1.00 79.44 203 PHE A O 1
ATOM 1591 N N . ALA A 1 204 ? 12.486 -12.072 -10.185 1.00 67.50 204 ALA A N 1
ATOM 1592 C CA . ALA A 1 204 ? 11.638 -12.547 -11.288 1.00 67.50 204 ALA A CA 1
ATOM 1593 C C . ALA A 1 204 ? 11.981 -13.974 -11.757 1.00 67.50 204 ALA A C 1
ATOM 1595 O O . ALA A 1 204 ? 11.271 -14.540 -12.592 1.00 67.50 204 ALA A O 1
ATOM 1596 N N . ILE A 1 205 ? 13.041 -14.588 -11.220 1.00 58.44 205 ILE A N 1
ATOM 1597 C CA . ILE A 1 205 ? 13.446 -15.955 -11.563 1.00 58.44 205 ILE A CA 1
ATOM 1598 C C . ILE A 1 205 ? 12.689 -16.956 -10.681 1.00 58.44 205 ILE A C 1
ATOM 1600 O O . ILE A 1 205 ? 12.687 -16.864 -9.458 1.00 58.44 205 ILE A O 1
ATOM 1604 N N . LYS A 1 206 ? 12.086 -17.966 -11.320 1.00 53.94 206 LYS A N 1
ATOM 1605 C CA . LYS A 1 206 ? 11.276 -19.049 -10.727 1.00 53.94 206 LYS A CA 1
ATOM 1606 C C . LYS A 1 206 ? 11.934 -19.890 -9.613 1.00 53.94 206 LYS A C 1
ATOM 1608 O O . LYS A 1 206 ? 11.270 -20.787 -9.113 1.00 53.94 206 LYS A O 1
ATOM 1613 N N . HIS A 1 207 ? 13.174 -19.638 -9.206 1.00 44.06 207 HIS A N 1
ATOM 1614 C CA . HIS A 1 207 ? 13.847 -20.385 -8.143 1.00 44.06 207 HIS A CA 1
ATOM 1615 C C . HIS A 1 207 ? 14.858 -19.497 -7.411 1.00 44.06 207 HIS A C 1
ATOM 1617 O O . HIS A 1 207 ? 16.045 -19.519 -7.721 1.00 44.06 207 HIS A O 1
ATOM 1623 N N . ILE A 1 208 ? 14.414 -18.783 -6.377 1.00 44.47 208 ILE A N 1
ATOM 1624 C CA . ILE A 1 208 ? 15.301 -18.515 -5.242 1.00 44.47 208 ILE A CA 1
ATOM 1625 C C . ILE A 1 208 ? 15.336 -19.822 -4.440 1.00 44.47 208 ILE A C 1
ATOM 1627 O O . ILE A 1 208 ? 14.547 -20.042 -3.528 1.00 44.47 208 ILE A O 1
ATOM 1631 N N . THR A 1 209 ? 16.195 -20.750 -4.865 1.00 37.12 209 THR A N 1
ATOM 1632 C CA . THR A 1 209 ? 16.686 -21.802 -3.971 1.00 37.12 209 THR A CA 1
ATOM 1633 C C . THR A 1 209 ? 17.914 -21.191 -3.322 1.00 37.12 209 THR A C 1
ATOM 1635 O O . THR A 1 209 ? 18.974 -21.142 -3.939 1.00 37.12 209 THR A O 1
ATOM 1638 N N . ILE A 1 210 ? 17.747 -20.614 -2.133 1.00 43.66 210 ILE A N 1
ATOM 1639 C CA . ILE A 1 210 ? 18.901 -20.308 -1.287 1.00 43.66 210 ILE A CA 1
ATOM 1640 C C . ILE A 1 210 ? 19.442 -21.678 -0.866 1.00 43.66 210 ILE A C 1
ATOM 1642 O O . ILE A 1 210 ? 18.711 -22.436 -0.228 1.00 43.66 210 ILE A O 1
ATOM 1646 N N . LEU A 1 211 ? 20.645 -22.020 -1.338 1.00 38.84 211 LEU A N 1
ATOM 1647 C CA . LEU A 1 211 ? 21.426 -23.156 -0.836 1.00 38.84 211 LEU A CA 1
ATOM 1648 C C . LEU A 1 211 ? 21.782 -22.938 0.637 1.00 38.84 211 LEU A C 1
ATOM 1650 O O . LEU A 1 211 ? 22.147 -21.788 0.976 1.00 38.84 211 LEU A O 1
#

Radius of gyration: 23.41 Å; chains: 1; bounding box: 46×48×68 Å

Sequence (211 aa):
MARPRILDQKIMLKIAKKLGKKNIVAINGIVSNKASKLGISAEAALILLAKEHGIGTSTYQRNLDVTKQAEVRDALPSIFAPVRATNHASKIKNRNETKPTISKKASLKLAIEYLIEDQELRSRCQDILMAFANFDRPINQATLILEDRIRKKALPTKKIVGENLVNHAFNEEISKTVLRVASNDPDDQRGFTQMLRGIFAAFAIKHITIL

Secondary structure (DSSP, 8-state):
--------HHHHHHHHHHTT-S-HHHHHHHHHHHHHHHTS-HHHHHHHHHHHTT---HHHHHTS-HHHHHHHHHHTHHHHS----------------------HHHHHHHHHHHH---HHHHHHHHHHHHTTS-THHHHHHHHHHHHHHHHHHH--SS---HHHHHHHH--SSTTT-SS--SS--HHHHHHHHHHHHHHHHHHSSS-----

Foldseek 3Di:
DDDPPPAPPVLLVVLCVLVVHPDSVVVQVVLVVQCVVLVHDSNLSSLLSSLLSVHDCVVVLVPDDPRSVVSNLVCLCVSQPDPPPPPDDDDDDDDPPPPSPRPNLSSQLSCLVNVCVDPQLSVQCVVVSSVPDDPLRSLLSVQVVVQVVLCVQLVDPDPDGFLRSLCSQADLDPVRHSDDDPDPDSVVSNVVSVVSNVSRVVRVDPDPPPD

InterPro domains:
  IPR012654 Conserved hypothetical protein CHP02391 [PF09509] (118-203)